Protein AF-A0A9P6VTG7-F1 (afdb_monomer_lite)

Secondary structure (DSSP, 8-state):
-----THHHHHTT-SSHHHHHHHHHHHHHHHHTSPTTTTHHHHHHHHHHHHHHHT--STTHHHHHHHHHHHHHHHHHHHHTSS-GGGS-TT-SSHHHHHHHHHHHT--SPPSS-PPPPHHHHHHHHHHHHHHHHHTTSTTHHHHHHB-TTSSSB-THHHHHHHHHHHHHTS-HHHHHHHHHHHHHHHHHHGGG--HHHHHHHHHHHHHTT-TTSHHHHHHHHHHHSSTT----TTPPPSS---GGG-TTBGGGHHHHHHHHTT--S---TTS--------SSPPTHHHHHHHHHHSS---------S-S-----BPPHHHHHIIIIIIIIT-TT--

Foldseek 3Di:
DQAQDPVLLVQQLDPDPVSLVVSLVSNLVSLVPDFPPVCLVRLVVLLLSLLLQQLDPRPNSLVSSLVSNLSSLQVQLVQLPDPPPRSHRPCPNDVVSLLVSNCVSLPPDDDPDPDDDDVSSVVSSLSSSLSSLLSCLDPPNVVSRQADPVNQAGDPVLLVSLVSLLVSLPPDVVVNQSSLVSNLSSLLVRLVRYDQVVVLSVVQVCLVSVNQLALSVLLNLLSNCPDPVRHQPQPRDHPDDHDVSSHCFQPVNLVSNLCRQLVPPSDPDPPDPDPPPPDDPDRRCSCVSPVVVQVPPDDDPDDDDDPDDDDDRRGDHPVNNCCVNPCCECVNPPHD

Organism: Maudiozyma exigua (NCBI:txid34358)

Sequence (336 aa):
MSKVNRDFFYKLASELSEERVQAAVSIIKELSSLPLPEGNEEWKYVLNRLIKGLSSDRNGARLGFSLCLTEVVNLAIELSSDKDSTKIPDCLPNIEEFLSLLSSTLSLEPEKSNKKRKGKEERGLLFGKLFGLQCLLNEPLFNNIFFQKEGKNVSNFSITFMKELLELSQYKNWIREPCLYTLFQTISKLIPLANDKFIASIIDLLDEYKLTLTNEGLAIYLTILHNDKKFDLSNITLQNNGWKNNDPLSRGNLPLLTDVLRQSTVSKNENSTVSQANWTPRLHFVWKVLLPIICHTPSDNTEHVNKKRKKEKEIIKFGEFWQMAVDESFFNEKSS

Structure (mmCIF, N/CA/C/O backbone):
data_AF-A0A9P6VTG7-F1
#
_entry.id   AF-A0A9P6VTG7-F1
#
loop_
_atom_site.group_PDB
_atom_site.id
_atom_site.type_symbol
_atom_site.label_atom_id
_atom_site.label_alt_id
_atom_site.label_comp_id
_atom_site.label_asym_id
_atom_site.label_entity_id
_atom_site.label_seq_id
_atom_site.pdbx_PDB_ins_code
_atom_site.Cartn_x
_atom_site.Cartn_y
_atom_site.Cartn_z
_atom_site.occupancy
_atom_site.B_iso_or_equiv
_atom_site.auth_seq_id
_atom_site.auth_comp_id
_atom_site.auth_asym_id
_atom_site.auth_atom_id
_atom_site.pdbx_PDB_model_num
ATOM 1 N N . MET A 1 1 ? -24.167 6.482 27.984 1.00 59.28 1 MET A N 1
ATOM 2 C CA . MET A 1 1 ? -23.665 6.295 26.607 1.00 59.28 1 MET A CA 1
ATOM 3 C C . MET A 1 1 ? -23.352 4.830 26.402 1.00 59.28 1 MET A C 1
ATOM 5 O O . MET A 1 1 ? -22.643 4.265 27.230 1.00 59.28 1 MET A O 1
ATOM 9 N N . SER A 1 2 ? -23.912 4.231 25.352 1.00 82.00 2 SER A N 1
ATOM 10 C CA . SER A 1 2 ? -23.493 2.904 24.894 1.00 82.00 2 SER A CA 1
ATOM 11 C C . SER A 1 2 ? -22.025 2.971 24.456 1.00 82.00 2 SER A C 1
ATOM 13 O O . SER A 1 2 ? -21.594 3.998 23.933 1.00 82.00 2 SER A O 1
ATOM 15 N N . LYS A 1 3 ? -21.247 1.927 24.737 1.00 91.88 3 LYS A N 1
ATOM 16 C CA . LYS A 1 3 ? -19.828 1.816 24.367 1.00 91.88 3 LYS A CA 1
ATOM 17 C C . LYS A 1 3 ? -19.618 0.482 23.678 1.00 91.88 3 LYS A C 1
ATOM 19 O O . LYS A 1 3 ? -20.273 -0.489 24.051 1.00 91.88 3 LYS A O 1
ATOM 24 N N . VAL A 1 4 ? -18.663 0.428 22.755 1.00 95.38 4 VAL A N 1
ATOM 25 C CA . VAL A 1 4 ? -18.289 -0.825 22.104 1.00 95.38 4 VAL A CA 1
ATOM 26 C C . VAL A 1 4 ? -17.698 -1.777 23.141 1.00 95.38 4 VAL A C 1
ATOM 28 O O . VAL A 1 4 ? -16.801 -1.390 23.906 1.00 95.38 4 VAL A O 1
ATOM 31 N N . ASN A 1 5 ? -18.162 -3.025 23.160 1.00 96.19 5 ASN A N 1
ATOM 32 C CA . ASN A 1 5 ? -17.661 -4.041 24.072 1.00 96.19 5 ASN A CA 1
ATOM 33 C C . ASN A 1 5 ? -16.150 -4.243 23.869 1.00 96.19 5 ASN A C 1
ATOM 35 O O . ASN A 1 5 ? -15.660 -4.574 22.786 1.00 96.19 5 ASN A O 1
ATOM 39 N N . ARG A 1 6 ? -15.391 -4.043 24.951 1.00 96.56 6 ARG A N 1
ATOM 40 C CA . ARG A 1 6 ? -13.927 -4.081 24.926 1.00 96.56 6 ARG A CA 1
ATOM 41 C C . ARG A 1 6 ? -13.371 -5.482 24.661 1.00 96.56 6 ARG A C 1
ATOM 43 O O . ARG A 1 6 ? -12.251 -5.587 24.159 1.00 96.56 6 ARG A O 1
ATOM 50 N N . ASP A 1 7 ? -14.153 -6.530 24.918 1.00 96.12 7 ASP A N 1
ATOM 51 C CA . ASP A 1 7 ? -13.754 -7.921 24.694 1.00 96.12 7 ASP A CA 1
ATOM 52 C C . ASP A 1 7 ? -13.507 -8.232 23.216 1.00 96.12 7 ASP A C 1
ATOM 54 O O . ASP A 1 7 ? -12.627 -9.031 22.879 1.00 96.12 7 ASP A O 1
ATOM 58 N N . PHE A 1 8 ? -14.211 -7.547 22.310 1.00 97.62 8 PHE A N 1
ATOM 59 C CA . PHE A 1 8 ? -14.025 -7.747 20.876 1.00 97.62 8 PHE A CA 1
ATOM 60 C C . PHE A 1 8 ? -12.613 -7.384 20.412 1.00 97.62 8 PHE A C 1
ATOM 62 O O . PHE A 1 8 ? -12.059 -8.082 19.568 1.00 97.62 8 PHE A O 1
ATOM 69 N N . PHE A 1 9 ? -11.956 -6.391 21.021 1.00 97.06 9 PHE A N 1
ATOM 70 C CA . PHE A 1 9 ? -10.573 -6.049 20.666 1.00 97.06 9 PHE A CA 1
ATOM 71 C C . PHE A 1 9 ? -9.571 -7.155 21.009 1.00 97.06 9 PHE A C 1
ATOM 73 O O . PHE A 1 9 ? -8.537 -7.259 20.352 1.00 97.06 9 PHE A O 1
ATOM 80 N N . TYR A 1 10 ? -9.846 -7.985 22.020 1.00 95.38 10 TYR A N 1
ATOM 81 C CA . TYR A 1 10 ? -9.014 -9.159 22.293 1.00 95.38 10 TYR A CA 1
ATOM 82 C C . TYR A 1 10 ? -9.241 -10.247 21.243 1.00 95.38 10 TYR A C 1
ATOM 84 O O . TYR A 1 10 ? -8.274 -10.850 20.781 1.00 95.38 10 TYR A O 1
ATOM 92 N N . LYS A 1 11 ? -10.493 -10.438 20.809 1.00 96.88 11 LYS A N 1
ATOM 93 C CA . LYS A 1 11 ? -10.860 -11.406 19.763 1.00 96.88 11 LYS A CA 1
ATOM 94 C C . LYS A 1 11 ? -10.337 -11.028 18.372 1.00 96.88 11 LYS A C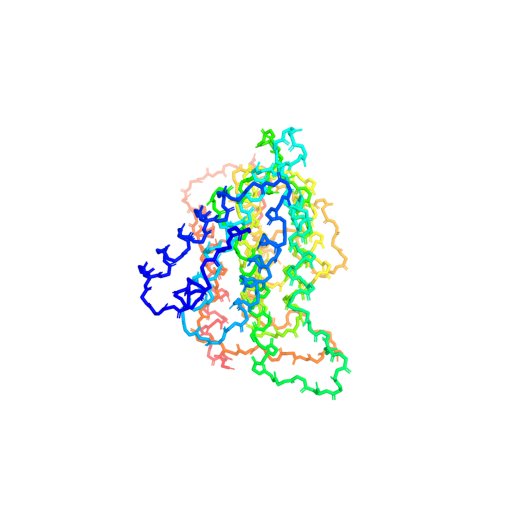 1
ATOM 96 O O . LYS A 1 11 ? -10.033 -11.920 17.588 1.00 96.88 11 LYS A O 1
ATOM 101 N N . LEU A 1 12 ? -10.113 -9.740 18.084 1.00 96.88 12 LEU A N 1
ATOM 102 C CA . LEU A 1 12 ? -9.396 -9.308 16.870 1.00 96.88 12 LEU A CA 1
ATOM 103 C C . LEU A 1 12 ? -7.964 -9.869 16.786 1.00 96.88 12 LEU A C 1
ATOM 105 O O . LEU A 1 12 ? -7.418 -9.993 15.693 1.00 96.88 12 LEU A O 1
ATOM 109 N N . ALA A 1 13 ? -7.359 -10.228 17.920 1.00 95.56 13 ALA A N 1
ATOM 110 C CA . ALA A 1 13 ? -6.050 -10.873 17.987 1.00 95.56 13 ALA A CA 1
ATOM 111 C C . ALA A 1 13 ? -6.124 -12.401 18.135 1.00 95.56 13 ALA A C 1
ATOM 113 O O . ALA A 1 13 ? -5.124 -13.013 18.497 1.00 95.56 13 ALA A O 1
ATOM 114 N N . SER A 1 14 ? -7.285 -13.015 17.891 1.00 95.06 14 SER A N 1
ATOM 115 C CA . SER A 1 14 ? -7.414 -14.472 17.885 1.00 95.06 14 SER A CA 1
ATOM 116 C C . SER A 1 14 ? -6.647 -15.093 16.717 1.00 95.06 14 SER A C 1
ATOM 118 O O . SER A 1 14 ? -6.575 -14.519 15.628 1.00 95.06 14 SER A O 1
ATOM 120 N N . GLU A 1 15 ? -6.127 -16.303 16.914 1.00 92.94 15 GLU A N 1
ATOM 121 C CA . GLU A 1 15 ? -5.564 -17.128 15.840 1.00 92.94 15 GLU A CA 1
ATOM 122 C C . GLU A 1 15 ? -6.653 -17.624 14.877 1.00 92.94 15 GLU A C 1
ATOM 124 O O . GLU A 1 15 ? -6.407 -17.793 13.679 1.00 92.94 15 GLU A O 1
ATOM 129 N N . LEU A 1 16 ? -7.885 -17.782 15.370 1.00 94.88 16 LEU A N 1
ATOM 130 C CA . LEU A 1 16 ? -9.019 -18.253 14.584 1.00 94.88 16 LEU A CA 1
ATOM 131 C C . LEU A 1 16 ? -9.578 -17.119 13.723 1.00 94.88 16 LEU A C 1
ATOM 133 O O . LEU A 1 16 ? -10.014 -16.083 14.224 1.00 94.88 16 LEU A O 1
ATOM 137 N N . SER A 1 17 ? -9.589 -17.322 12.403 1.00 94.94 17 SER A N 1
ATOM 138 C CA . SER A 1 17 ? -10.065 -16.300 11.462 1.00 94.94 17 SER A CA 1
ATOM 139 C C . SER A 1 17 ? -11.525 -15.924 11.683 1.00 94.94 17 SER A C 1
ATOM 141 O O . SER A 1 17 ? -11.876 -14.754 11.568 1.00 94.94 17 SER A O 1
ATOM 143 N N . GLU A 1 18 ? -12.359 -16.898 12.033 1.00 96.44 18 GLU A N 1
ATOM 144 C CA . GLU A 1 18 ? -13.783 -16.681 12.263 1.00 96.44 18 GLU A CA 1
ATOM 145 C C . GLU A 1 18 ? -14.041 -15.778 13.478 1.00 96.44 18 GLU A C 1
ATOM 147 O O . GLU A 1 18 ? -14.834 -14.843 13.386 1.00 96.44 18 GLU A O 1
ATOM 152 N N . GLU A 1 19 ? -13.296 -15.959 14.574 1.00 96.62 19 GLU A N 1
ATOM 153 C CA . GLU A 1 19 ? -13.407 -15.091 15.752 1.00 96.62 19 GLU A CA 1
ATOM 154 C C . GLU A 1 19 ? -13.006 -13.646 15.442 1.00 96.62 19 GLU A C 1
ATOM 156 O O . GLU A 1 19 ? -13.661 -12.710 15.908 1.00 96.62 19 GLU A O 1
ATOM 161 N N . ARG A 1 20 ? -11.964 -13.452 14.619 1.00 96.31 20 ARG A N 1
ATOM 162 C CA . ARG A 1 20 ? -11.544 -12.112 14.182 1.00 96.31 20 ARG A CA 1
ATOM 163 C C . ARG A 1 20 ? -12.640 -11.425 13.371 1.00 96.31 20 ARG A C 1
ATOM 165 O O . ARG A 1 20 ? -12.937 -10.260 13.622 1.00 96.31 20 ARG A O 1
ATOM 172 N N . VAL A 1 21 ? -13.252 -12.144 12.429 1.00 96.94 21 VAL A N 1
ATOM 173 C CA . VAL A 1 21 ? -14.333 -11.615 11.582 1.00 96.94 21 VAL A CA 1
ATOM 174 C C . VAL A 1 21 ? -15.563 -11.277 12.425 1.00 96.94 21 VAL A C 1
ATOM 176 O O . VAL A 1 21 ? -16.078 -10.165 12.332 1.00 96.94 21 VAL A O 1
ATOM 179 N N . GLN A 1 22 ? -16.002 -12.181 13.304 1.00 97.88 22 GLN A N 1
ATOM 180 C CA . GLN A 1 22 ? -17.157 -11.945 14.180 1.00 97.88 22 GLN A CA 1
ATOM 181 C C . GLN A 1 22 ? -16.940 -10.748 15.119 1.00 97.88 22 GLN A C 1
ATOM 183 O O . GLN A 1 22 ? -17.856 -9.951 15.339 1.00 97.88 22 GLN A O 1
ATOM 188 N N . ALA A 1 23 ? -15.726 -10.590 15.654 1.00 97.81 23 ALA A N 1
ATOM 189 C CA . ALA A 1 23 ? -15.368 -9.446 16.484 1.00 97.81 23 ALA A CA 1
ATOM 190 C C . ALA A 1 23 ? -15.386 -8.129 15.695 1.00 97.81 23 ALA A C 1
ATOM 192 O O . ALA A 1 23 ? -15.936 -7.147 16.189 1.00 97.81 23 ALA A O 1
ATOM 193 N N . ALA A 1 24 ? -14.852 -8.116 14.469 1.00 97.94 24 ALA A N 1
ATOM 194 C CA . ALA A 1 24 ? -14.899 -6.944 13.597 1.00 97.94 24 ALA A CA 1
ATOM 195 C C . ALA A 1 24 ? -16.348 -6.533 13.297 1.00 97.94 24 ALA A C 1
ATOM 197 O O . ALA A 1 24 ? -16.720 -5.388 13.543 1.00 97.94 24 ALA A O 1
ATOM 198 N N . VAL A 1 25 ? -17.195 -7.482 12.880 1.00 97.94 25 VAL A N 1
ATOM 199 C CA . VAL A 1 25 ? -18.628 -7.243 12.621 1.00 97.94 25 VAL A CA 1
ATOM 200 C C . VAL A 1 25 ? -19.330 -6.670 13.852 1.00 97.94 25 VAL A C 1
ATOM 202 O O . VAL A 1 25 ? -20.110 -5.726 13.737 1.00 97.94 25 VAL A O 1
ATOM 205 N N . SER A 1 26 ? -19.040 -7.209 15.039 1.00 98.25 26 SER A N 1
ATOM 206 C CA . SER A 1 26 ? -19.660 -6.745 16.285 1.00 98.25 26 SER A CA 1
ATOM 207 C C . SER A 1 26 ? -19.234 -5.318 16.642 1.00 98.25 26 SER A C 1
ATOM 209 O O . SER A 1 26 ? -20.088 -4.502 16.979 1.00 98.25 26 SER A O 1
ATOM 211 N N . ILE A 1 27 ? -17.943 -4.988 16.494 1.00 98.25 27 ILE A N 1
ATOM 212 C CA . ILE A 1 27 ? -17.425 -3.624 16.697 1.00 98.25 27 ILE A CA 1
ATOM 213 C C . ILE A 1 27 ? -18.096 -2.645 15.733 1.00 98.25 27 ILE A C 1
ATOM 215 O O . ILE A 1 27 ? -18.580 -1.607 16.173 1.00 98.25 27 ILE A O 1
ATOM 219 N N . ILE A 1 28 ? -18.161 -2.975 14.440 1.00 97.00 28 ILE A N 1
ATOM 220 C CA . ILE A 1 28 ? -18.761 -2.111 13.411 1.00 97.00 28 ILE A CA 1
ATOM 221 C C . ILE A 1 28 ? -20.250 -1.889 13.697 1.00 97.00 28 ILE A C 1
ATOM 223 O O . ILE A 1 28 ? -20.735 -0.760 13.632 1.00 97.00 28 ILE A O 1
ATOM 227 N N . LYS A 1 29 ? -20.983 -2.949 14.062 1.00 97.12 29 LYS A N 1
ATOM 228 C CA . LYS A 1 29 ? -22.412 -2.871 14.390 1.00 97.12 29 LYS A CA 1
ATOM 229 C C . LYS A 1 29 ? -22.674 -1.996 15.614 1.00 97.12 29 LYS A C 1
ATOM 231 O O . LYS A 1 29 ? -23.577 -1.167 15.590 1.00 97.12 29 LYS A O 1
ATOM 236 N N . GLU A 1 30 ? -21.903 -2.173 16.684 1.00 96.94 30 GLU A N 1
ATOM 237 C CA . GLU A 1 30 ? -22.058 -1.353 17.886 1.00 96.94 30 GLU A CA 1
ATOM 238 C C . GLU A 1 30 ? -21.671 0.100 17.613 1.00 96.94 30 GLU A C 1
ATOM 240 O O . GLU A 1 30 ? -22.418 0.999 17.988 1.00 96.94 30 GLU A O 1
ATOM 245 N N . LEU A 1 31 ? -20.567 0.333 16.899 1.00 95.81 31 LEU A N 1
ATOM 246 C CA . LEU A 1 31 ? -20.077 1.671 16.582 1.00 95.81 31 LEU A CA 1
ATOM 247 C C . LEU A 1 31 ? -21.038 2.454 15.675 1.00 95.81 31 LEU A C 1
ATOM 249 O O . LEU A 1 31 ? -21.358 3.600 15.976 1.00 95.81 31 LEU A O 1
ATOM 253 N N . SER A 1 32 ? -21.543 1.826 14.608 1.00 93.88 32 SER A N 1
ATOM 254 C CA . SER A 1 32 ? -22.512 2.435 13.677 1.00 93.88 32 SER A CA 1
ATOM 255 C C . SER A 1 32 ? -23.869 2.742 14.316 1.00 93.88 32 SER A C 1
ATOM 257 O O . SER A 1 32 ? -24.603 3.588 13.815 1.00 93.88 32 SER A O 1
ATOM 259 N N . SER A 1 33 ? -24.209 2.082 15.428 1.00 93.88 33 SER A N 1
ATOM 260 C CA . SER A 1 33 ? -25.453 2.340 16.165 1.00 93.88 33 SER A CA 1
ATOM 261 C C . SER A 1 33 ? -25.392 3.567 17.082 1.00 93.88 33 SER A C 1
ATOM 263 O O . SER A 1 33 ? -26.418 3.971 17.634 1.00 93.88 33 SER A O 1
ATOM 265 N N . LEU A 1 34 ? -24.205 4.148 17.283 1.00 92.56 34 LEU A N 1
ATOM 266 C CA . LEU A 1 34 ? -24.035 5.308 18.150 1.00 92.56 34 LEU A CA 1
ATOM 267 C C . LEU A 1 34 ? -24.446 6.585 17.408 1.00 92.56 34 LEU A C 1
ATOM 269 O O . LEU A 1 34 ? -23.888 6.865 16.346 1.00 92.56 34 LEU A O 1
ATOM 273 N N . PRO A 1 35 ? -25.373 7.386 17.962 1.00 90.31 35 PRO A N 1
ATOM 274 C CA . PRO A 1 35 ? -25.705 8.674 17.377 1.00 90.31 35 PRO A CA 1
ATOM 275 C C . PRO A 1 35 ? -24.499 9.612 17.463 1.00 90.31 35 PRO A C 1
ATOM 277 O O . PRO A 1 35 ? -23.755 9.605 18.448 1.00 90.31 35 PRO A O 1
ATOM 280 N N . LEU A 1 36 ? -24.307 10.406 16.416 1.00 90.25 36 LEU A N 1
ATOM 281 C CA . LEU A 1 36 ? -23.343 11.497 16.382 1.00 90.25 36 LEU A CA 1
ATOM 282 C C . LEU A 1 36 ? -24.097 12.819 16.584 1.00 90.25 36 LEU A C 1
ATOM 284 O O . LEU A 1 36 ? -25.211 12.949 16.065 1.00 90.25 36 LEU A O 1
ATOM 288 N N . PRO A 1 37 ? -23.523 13.771 17.347 1.00 91.00 37 PRO A N 1
ATOM 289 C CA . PRO A 1 37 ? -22.130 13.824 17.820 1.00 91.00 37 PRO A CA 1
ATOM 290 C C . PRO A 1 37 ? -21.849 13.109 19.160 1.00 91.00 37 PRO A C 1
ATOM 292 O O . PRO A 1 37 ? -20.693 13.024 19.577 1.00 91.00 37 PRO A O 1
ATOM 295 N N . GLU A 1 38 ? -22.854 12.569 19.859 1.00 91.38 38 GLU A N 1
ATOM 296 C CA . GLU A 1 38 ? -22.687 11.974 21.198 1.00 91.38 38 GLU A CA 1
ATOM 297 C C . GLU A 1 38 ? -21.675 10.812 21.230 1.00 91.38 38 GLU A C 1
ATOM 299 O O . GLU A 1 38 ? -20.993 10.591 22.232 1.00 91.38 38 GLU A O 1
ATOM 304 N N . GLY A 1 39 ? -21.560 10.069 20.129 1.00 93.38 39 GLY A N 1
ATOM 305 C CA . GLY A 1 39 ? -20.635 8.953 19.954 1.00 93.38 39 GLY A CA 1
ATOM 306 C C . GLY A 1 39 ? -19.185 9.336 19.633 1.00 93.38 39 GLY A C 1
ATOM 307 O O . GLY A 1 39 ? -18.357 8.431 19.536 1.00 93.38 39 GLY A O 1
ATOM 308 N N . ASN A 1 40 ? -18.840 10.621 19.473 1.00 94.19 40 ASN A N 1
ATOM 309 C CA . ASN A 1 40 ? -17.518 11.046 18.978 1.00 94.19 40 ASN A CA 1
ATOM 310 C C . ASN A 1 40 ? -16.339 10.528 19.819 1.00 94.19 40 ASN A C 1
ATOM 312 O O . ASN A 1 40 ? -15.341 10.047 19.277 1.00 94.19 40 ASN A O 1
ATOM 316 N N . GLU A 1 41 ? -16.458 10.548 21.148 1.00 95.56 41 GLU A N 1
ATOM 317 C CA . GLU A 1 41 ? -15.412 10.020 22.037 1.00 95.56 41 GLU A CA 1
ATOM 318 C C . GLU A 1 41 ? -15.212 8.507 21.873 1.00 95.56 41 GLU A C 1
ATOM 320 O O . GLU A 1 41 ? -14.095 7.994 21.979 1.00 95.56 41 GLU A O 1
ATOM 325 N N . GLU A 1 42 ? -16.287 7.780 21.569 1.00 96.56 42 GLU A N 1
ATOM 326 C CA . GLU A 1 42 ? -16.232 6.342 21.343 1.00 96.56 42 GLU A CA 1
ATOM 327 C C . GLU A 1 42 ? -15.613 6.020 19.975 1.00 96.56 42 GLU A C 1
ATOM 329 O O . GLU A 1 42 ? -14.731 5.165 19.902 1.00 96.56 42 GLU A O 1
ATOM 334 N N . TRP A 1 43 ? -15.959 6.767 18.922 1.00 96.81 43 TRP A N 1
ATOM 335 C CA . TRP A 1 43 ? -15.291 6.706 17.614 1.00 96.81 43 TRP A CA 1
ATOM 336 C C . TRP A 1 43 ? -13.787 6.942 17.718 1.00 96.81 43 TRP A C 1
ATOM 338 O O . TRP A 1 43 ? -12.983 6.130 17.247 1.00 96.81 43 TRP A O 1
ATOM 348 N N . LYS A 1 44 ? -13.397 8.008 18.422 1.00 96.44 44 LYS A N 1
ATOM 349 C CA . LYS A 1 44 ? -11.996 8.334 18.680 1.00 96.44 44 LYS A CA 1
ATOM 350 C C . LYS A 1 44 ? -11.291 7.208 19.427 1.00 96.44 44 LYS A C 1
ATOM 352 O O . LYS A 1 44 ? -10.172 6.843 19.056 1.00 96.44 44 LYS A O 1
ATOM 357 N N . TYR A 1 45 ? -11.924 6.636 20.455 1.00 97.25 45 TYR A N 1
ATOM 358 C CA . TYR A 1 45 ? -11.376 5.489 21.177 1.00 97.25 45 TYR A CA 1
ATOM 359 C C . TYR A 1 45 ? -11.170 4.284 20.254 1.00 97.25 45 TYR A C 1
ATOM 361 O O . TYR A 1 45 ? -10.079 3.711 20.252 1.00 97.25 45 TYR A O 1
ATOM 369 N N . VAL A 1 46 ? -12.189 3.903 19.475 1.00 98.19 46 VAL A N 1
ATOM 370 C CA . VAL A 1 46 ? -12.147 2.718 18.610 1.00 98.19 46 VAL A CA 1
ATOM 371 C C . VAL A 1 46 ? -11.049 2.862 17.560 1.00 98.19 46 VAL A C 1
ATOM 373 O O . VAL A 1 46 ? -10.188 1.987 17.482 1.00 98.19 46 VAL A O 1
ATOM 376 N N . LEU A 1 47 ? -10.996 3.978 16.825 1.00 97.75 47 LEU A N 1
ATOM 377 C CA . LEU A 1 47 ? -9.958 4.221 15.817 1.00 97.75 47 LEU A CA 1
ATOM 378 C C . LEU A 1 47 ? -8.548 4.182 16.423 1.00 97.75 47 LEU A C 1
ATOM 380 O O . LEU A 1 47 ? -7.684 3.454 15.935 1.00 97.75 47 LEU A O 1
ATOM 384 N N . ASN A 1 48 ? -8.325 4.873 17.547 1.00 97.44 48 ASN A N 1
ATOM 385 C CA . ASN A 1 48 ? -7.037 4.832 18.247 1.00 97.44 48 ASN A CA 1
ATOM 386 C C . ASN A 1 48 ? -6.675 3.414 18.700 1.00 97.44 48 ASN A C 1
ATOM 388 O O . ASN A 1 48 ? -5.519 2.995 18.605 1.00 97.44 48 ASN A O 1
ATOM 392 N N . ARG A 1 49 ? -7.646 2.658 19.223 1.00 97.50 49 ARG A N 1
ATOM 393 C CA . ARG A 1 49 ? -7.424 1.291 19.694 1.00 97.50 49 ARG A CA 1
ATOM 394 C C . ARG A 1 49 ? -7.079 0.359 18.538 1.00 97.50 49 ARG A C 1
ATOM 396 O O . ARG A 1 49 ? -6.174 -0.462 18.699 1.00 97.50 49 ARG A O 1
ATOM 403 N N . LEU A 1 50 ? -7.758 0.508 17.402 1.00 98.44 50 LEU A N 1
ATOM 404 C CA . LEU A 1 50 ? -7.508 -0.275 16.199 1.00 98.44 50 LEU A CA 1
ATOM 405 C C . LEU A 1 50 ? -6.114 0.004 15.631 1.00 98.44 50 LEU A C 1
ATOM 407 O O . LEU A 1 50 ? -5.346 -0.935 15.428 1.00 98.44 50 LEU A O 1
ATOM 411 N N . ILE A 1 51 ? -5.747 1.281 15.488 1.00 98.19 51 ILE A N 1
ATOM 412 C CA . ILE A 1 51 ? -4.429 1.696 14.992 1.00 98.19 51 ILE A CA 1
ATOM 413 C C . ILE A 1 51 ? -3.310 1.202 15.919 1.00 98.19 51 ILE A C 1
ATOM 415 O O . ILE A 1 51 ? -2.349 0.588 15.454 1.00 98.19 51 ILE A O 1
ATOM 419 N N . LYS A 1 52 ? -3.441 1.376 17.244 1.00 96.69 52 LYS A N 1
ATOM 420 C CA . LYS A 1 52 ? -2.467 0.834 18.213 1.00 96.69 52 LYS A CA 1
ATOM 421 C C . LYS A 1 52 ? -2.340 -0.685 18.096 1.00 96.69 52 LYS A C 1
ATOM 423 O O . LYS A 1 52 ? -1.229 -1.208 18.191 1.00 96.69 52 LYS A O 1
ATOM 428 N N . GLY A 1 53 ? -3.448 -1.389 17.859 1.00 96.81 53 GLY A N 1
ATOM 429 C CA . GLY A 1 53 ? -3.469 -2.838 17.659 1.00 96.81 53 GLY A CA 1
ATOM 430 C C . GLY A 1 53 ? -2.592 -3.328 16.500 1.00 96.81 53 GLY A C 1
ATOM 431 O O . GLY A 1 53 ? -2.023 -4.414 16.601 1.00 96.81 53 GLY A O 1
ATOM 432 N N . LEU A 1 54 ? -2.375 -2.515 15.458 1.00 97.12 54 LEU A N 1
ATOM 433 C CA . LEU A 1 54 ? -1.512 -2.860 14.315 1.00 97.12 54 LEU A CA 1
ATOM 434 C C . LEU A 1 54 ? -0.033 -3.031 14.696 1.00 97.12 54 LEU A C 1
ATOM 436 O O . LEU A 1 54 ? 0.712 -3.759 14.037 1.00 97.12 54 LEU A O 1
ATOM 440 N N . SER A 1 55 ? 0.397 -2.388 15.784 1.00 95.38 55 SER A N 1
ATOM 441 C CA . SER A 1 55 ? 1.756 -2.542 16.314 1.00 95.38 55 SER A CA 1
ATOM 442 C C . SER A 1 55 ? 1.963 -3.810 17.146 1.00 95.38 55 SER A C 1
ATOM 444 O O . SER A 1 55 ? 3.100 -4.133 17.499 1.00 95.38 55 SER A O 1
ATOM 446 N N . SER A 1 56 ? 0.887 -4.553 17.436 1.00 93.06 56 SER A N 1
ATOM 447 C CA . SER A 1 56 ? 0.952 -5.773 18.235 1.00 93.06 56 SER A CA 1
ATOM 448 C C . SER A 1 56 ? 1.851 -6.822 17.583 1.00 93.06 56 SER A C 1
ATOM 450 O O . SER A 1 56 ? 1.905 -6.978 16.362 1.00 93.06 56 SER A O 1
ATOM 452 N N . ASP A 1 57 ? 2.571 -7.553 18.426 1.00 88.12 57 ASP A N 1
ATOM 453 C CA . ASP A 1 57 ? 3.404 -8.693 18.066 1.00 88.12 57 ASP A CA 1
ATOM 454 C C . ASP A 1 57 ? 2.669 -10.035 18.183 1.00 88.12 57 ASP A C 1
ATOM 456 O O . ASP A 1 57 ? 3.243 -11.061 17.826 1.00 88.12 57 ASP A O 1
ATOM 460 N N . ARG A 1 58 ? 1.419 -10.036 18.664 1.00 89.69 58 ARG A N 1
ATOM 461 C CA . ARG A 1 58 ? 0.585 -11.237 18.715 1.00 89.69 58 ARG A CA 1
ATOM 462 C C . ARG A 1 58 ? 0.285 -11.714 17.298 1.00 89.69 58 ARG A C 1
ATOM 464 O O . ARG A 1 58 ? -0.027 -10.912 16.411 1.00 89.69 58 ARG A O 1
ATOM 471 N N . ASN A 1 59 ? 0.361 -13.025 17.105 1.00 82.94 59 ASN A N 1
ATOM 472 C CA . ASN A 1 59 ? -0.066 -13.656 15.867 1.00 82.94 59 ASN A CA 1
ATOM 473 C C . ASN A 1 59 ? -1.560 -13.352 15.625 1.00 82.94 59 ASN A C 1
ATOM 475 O O . ASN A 1 59 ? -2.312 -13.039 16.546 1.00 82.94 59 ASN A O 1
ATOM 479 N N . GLY A 1 60 ? -1.959 -13.246 14.356 1.00 85.50 60 GLY A N 1
ATOM 480 C CA . GLY A 1 60 ? -3.324 -12.867 13.964 1.00 85.50 60 GLY A CA 1
ATOM 481 C C . GLY A 1 60 ? -3.733 -11.405 14.219 1.00 85.50 60 GLY A C 1
ATOM 482 O O . GLY A 1 60 ? -4.573 -10.892 13.481 1.00 85.50 60 GLY A O 1
ATOM 483 N N . ALA A 1 61 ? -3.116 -10.692 15.172 1.00 93.50 61 ALA A N 1
ATOM 484 C CA . ALA A 1 61 ? -3.527 -9.343 15.568 1.00 93.50 61 ALA A CA 1
ATOM 485 C C . ALA A 1 61 ? -3.520 -8.354 14.403 1.00 93.50 61 ALA A C 1
ATOM 487 O O . ALA A 1 61 ? -4.546 -7.740 14.125 1.00 93.50 61 ALA A O 1
ATOM 488 N N . ARG A 1 62 ? -2.411 -8.234 13.663 1.00 94.69 62 ARG A N 1
ATOM 489 C CA . ARG A 1 62 ? -2.353 -7.292 12.530 1.00 94.69 62 ARG A CA 1
ATOM 490 C C . ARG A 1 62 ? -3.430 -7.571 11.486 1.00 94.69 62 ARG A C 1
ATOM 492 O O . ARG A 1 62 ? -3.964 -6.623 10.926 1.00 94.69 62 ARG A O 1
ATOM 499 N N . LEU A 1 63 ? -3.791 -8.837 11.266 1.00 94.25 63 LEU A N 1
ATOM 500 C CA . LEU A 1 63 ? -4.843 -9.219 10.321 1.00 94.25 63 LEU A CA 1
ATOM 501 C C . LEU A 1 63 ? -6.231 -8.802 10.821 1.00 94.25 63 LEU A C 1
ATOM 503 O O . LEU A 1 63 ? -6.964 -8.149 10.090 1.00 94.25 63 LEU A O 1
ATOM 507 N N . GLY A 1 64 ? -6.594 -9.126 12.066 1.00 96.75 64 GLY A N 1
ATOM 508 C CA . GLY A 1 64 ? -7.915 -8.761 12.593 1.00 96.75 64 GLY A CA 1
ATOM 509 C C . GLY A 1 64 ? -8.077 -7.259 12.812 1.00 96.75 64 GLY A C 1
ATOM 510 O O . GLY A 1 64 ? -9.106 -6.690 12.454 1.00 96.75 64 GLY A O 1
ATOM 511 N N . PHE A 1 65 ? -7.046 -6.597 13.341 1.00 98.19 65 PHE A N 1
ATOM 512 C CA . PHE A 1 65 ? -7.053 -5.149 13.526 1.00 98.19 65 PHE A CA 1
ATOM 513 C C . PHE A 1 65 ? -7.092 -4.392 12.193 1.00 98.19 65 PHE A C 1
ATOM 515 O O . PHE A 1 65 ? -7.856 -3.439 12.093 1.00 98.19 65 PHE A O 1
ATOM 522 N N . SER A 1 66 ? -6.337 -4.810 11.167 1.00 96.75 66 SER A N 1
ATOM 523 C CA . SER A 1 66 ? -6.394 -4.161 9.842 1.00 96.75 66 SER A CA 1
ATOM 524 C C . SER A 1 66 ? -7.729 -4.386 9.135 1.00 96.75 66 SER A C 1
ATOM 526 O O . SER A 1 66 ? -8.253 -3.442 8.546 1.00 96.75 66 SER A O 1
ATOM 528 N N . LEU A 1 67 ? -8.320 -5.582 9.250 1.00 96.56 67 LEU A N 1
ATOM 529 C CA . LEU A 1 67 ? -9.659 -5.868 8.731 1.00 96.56 67 LEU A CA 1
ATOM 530 C C . LEU A 1 67 ? -10.698 -4.934 9.362 1.00 96.56 67 LEU A C 1
ATOM 532 O O . LEU A 1 67 ? -11.379 -4.199 8.659 1.00 96.56 67 LEU A O 1
ATOM 536 N N . CYS A 1 68 ? -10.775 -4.909 10.695 1.00 98.38 68 CYS A N 1
ATOM 537 C CA . CYS A 1 68 ? -11.732 -4.054 11.391 1.00 98.38 68 CYS A CA 1
ATOM 538 C C . CYS A 1 68 ? -11.469 -2.562 11.128 1.00 98.38 68 CYS A C 1
ATOM 540 O O . CYS A 1 68 ? -12.416 -1.792 11.001 1.00 98.38 68 CYS A O 1
ATOM 542 N N . LEU A 1 69 ? -10.200 -2.144 11.038 1.00 98.44 69 LEU A N 1
ATOM 543 C CA . LEU A 1 69 ? -9.844 -0.758 10.735 1.00 98.44 69 LEU A CA 1
ATOM 544 C C . LEU A 1 69 ? -10.282 -0.346 9.329 1.00 98.44 69 LEU A C 1
ATOM 546 O O . LEU A 1 69 ? -10.783 0.760 9.181 1.00 98.44 69 LEU A O 1
ATOM 550 N N . THR A 1 70 ? -10.125 -1.222 8.332 1.00 98.00 70 THR A N 1
ATOM 551 C CA . THR A 1 70 ? -10.591 -0.978 6.955 1.00 98.00 70 THR A CA 1
ATOM 552 C C . THR A 1 70 ? -12.071 -0.601 6.957 1.00 98.00 70 THR A C 1
ATOM 554 O O . THR A 1 70 ? -12.440 0.451 6.444 1.00 98.00 70 THR A O 1
ATOM 557 N N . GLU A 1 71 ? -12.904 -1.413 7.608 1.00 97.62 71 GLU A N 1
ATOM 558 C CA . GLU A 1 71 ? -14.353 -1.201 7.647 1.00 97.62 71 GLU A CA 1
ATOM 559 C C . GLU A 1 71 ? -14.750 0.039 8.454 1.00 97.62 71 GLU A C 1
ATOM 561 O O . GLU A 1 71 ? -15.631 0.789 8.047 1.00 97.62 71 GLU A O 1
ATOM 566 N N . VAL A 1 72 ? -14.087 0.293 9.588 1.00 97.62 72 VAL A N 1
ATOM 567 C CA . VAL A 1 72 ? -14.369 1.480 10.414 1.00 97.62 72 VAL A CA 1
ATOM 568 C C . VAL A 1 72 ? -13.972 2.768 9.689 1.00 97.62 72 VAL A C 1
ATOM 570 O O . VAL A 1 72 ? -14.705 3.752 9.763 1.00 97.62 72 VAL A O 1
ATOM 573 N N . VAL A 1 73 ? -12.846 2.772 8.967 1.00 97.62 73 VAL A N 1
ATOM 574 C CA . VAL A 1 73 ? -12.442 3.910 8.127 1.00 97.62 73 VAL A CA 1
ATOM 575 C C . VAL A 1 73 ? -13.420 4.081 6.969 1.00 97.62 73 VAL A C 1
ATOM 577 O O . VAL A 1 73 ? -13.869 5.198 6.740 1.00 97.62 73 VAL A O 1
ATOM 580 N N . ASN A 1 74 ? -13.811 3.001 6.285 1.00 96.06 74 ASN A N 1
ATOM 581 C CA . ASN A 1 74 ? -14.799 3.080 5.208 1.00 96.06 74 ASN A CA 1
ATOM 582 C C . ASN A 1 74 ? -16.126 3.674 5.692 1.00 96.06 74 ASN A C 1
ATOM 584 O O . ASN A 1 74 ? -16.618 4.626 5.095 1.00 96.06 74 ASN A O 1
ATOM 588 N N . LEU A 1 75 ? -16.641 3.189 6.824 1.00 95.19 75 LEU A N 1
ATOM 589 C CA . LEU A 1 75 ? -17.858 3.715 7.436 1.00 95.19 75 LEU A CA 1
ATOM 590 C C . LEU A 1 75 ? -17.733 5.211 7.767 1.00 95.19 75 LEU A C 1
ATOM 592 O O . LEU A 1 75 ? -18.653 5.975 7.493 1.00 95.19 75 LEU A O 1
ATOM 596 N N . ALA A 1 76 ? -16.601 5.648 8.327 1.00 94.50 76 ALA A N 1
ATOM 597 C CA . ALA A 1 76 ? -16.374 7.065 8.612 1.00 94.50 76 ALA A CA 1
ATOM 598 C C . ALA A 1 76 ? -16.369 7.919 7.332 1.00 94.50 76 ALA A C 1
ATOM 600 O O . ALA A 1 76 ? -17.027 8.951 7.294 1.00 94.50 76 ALA A O 1
ATOM 601 N N . ILE A 1 77 ? -15.684 7.478 6.271 1.00 92.50 77 ILE A N 1
ATOM 602 C CA . ILE A 1 77 ? -15.616 8.203 4.990 1.00 92.50 77 ILE A CA 1
ATOM 603 C C . ILE A 1 77 ? -16.983 8.263 4.287 1.00 92.50 77 ILE A C 1
ATOM 605 O O . ILE A 1 77 ? -17.326 9.283 3.679 1.00 92.50 77 ILE A O 1
ATOM 609 N N . GLU A 1 78 ? -17.780 7.197 4.381 1.00 90.44 78 GLU A N 1
ATOM 610 C CA . GLU A 1 78 ? -19.161 7.179 3.887 1.00 90.44 78 GLU A CA 1
ATOM 611 C C . GLU A 1 78 ? -20.029 8.201 4.630 1.00 90.44 78 GLU A C 1
ATOM 613 O O . GLU A 1 78 ? -20.723 8.992 3.989 1.00 90.44 78 GLU A O 1
ATOM 618 N N . LEU A 1 79 ? -19.929 8.255 5.962 1.00 90.44 79 LEU A N 1
ATOM 619 C CA . LEU A 1 79 ? -20.621 9.253 6.782 1.00 90.44 79 LEU A CA 1
ATOM 620 C C . LEU A 1 79 ? -20.166 10.685 6.462 1.00 90.44 79 LEU A C 1
ATOM 622 O O . LEU A 1 79 ? -21.001 11.576 6.340 1.00 90.44 79 LEU A O 1
ATOM 626 N N . SER A 1 80 ? -18.869 10.908 6.230 1.00 84.75 80 SER A N 1
ATOM 627 C CA . SER A 1 80 ? -18.321 12.208 5.807 1.00 84.75 80 SER A CA 1
ATOM 628 C C . SER A 1 80 ? -18.804 12.674 4.433 1.00 84.75 80 SER A C 1
ATOM 630 O O . SER A 1 80 ? -18.668 13.848 4.084 1.00 84.75 80 SER A O 1
ATOM 632 N N . SER A 1 81 ? -19.342 11.763 3.623 1.00 79.69 81 SER A N 1
ATOM 633 C CA . SER A 1 81 ? -19.928 12.092 2.324 1.00 79.69 81 SER A CA 1
ATOM 634 C C . SER A 1 81 ? -21.404 12.494 2.413 1.00 79.69 81 SER A C 1
ATOM 636 O O . SER A 1 81 ? -21.940 12.989 1.414 1.00 79.69 81 SER A O 1
ATOM 638 N N . ASP A 1 82 ? -22.048 12.315 3.572 1.00 76.50 82 ASP A N 1
ATOM 639 C CA . ASP A 1 82 ? -23.401 12.803 3.842 1.00 76.50 82 ASP A CA 1
ATOM 640 C C . ASP A 1 82 ? -23.409 14.346 3.887 1.00 76.50 82 ASP A C 1
ATOM 642 O O . ASP A 1 82 ? -22.444 15.001 4.278 1.00 76.50 82 ASP A O 1
ATOM 646 N N . LYS A 1 83 ? -24.513 14.955 3.445 1.00 70.56 83 LYS A N 1
ATOM 647 C CA . LYS A 1 83 ? -24.702 16.414 3.483 1.00 70.56 83 LYS A CA 1
ATOM 648 C C . LYS A 1 83 ? -24.939 16.922 4.903 1.00 70.56 83 LYS A C 1
ATOM 650 O O . LYS A 1 83 ? -24.808 18.120 5.148 1.00 70.56 83 LYS A O 1
ATOM 655 N N . ASP A 1 84 ? -25.325 16.031 5.808 1.00 77.19 84 ASP A N 1
ATOM 656 C CA . ASP A 1 84 ? -25.535 16.341 7.212 1.00 77.19 84 ASP A CA 1
ATOM 657 C C . ASP A 1 84 ? -24.212 16.278 7.989 1.00 77.19 84 ASP A C 1
ATOM 659 O O . ASP A 1 84 ? -23.779 15.218 8.445 1.00 77.19 84 ASP A O 1
ATOM 663 N N . SER A 1 85 ? -23.579 17.439 8.177 1.00 70.31 85 SER A N 1
ATOM 664 C CA . SER A 1 85 ? -22.312 17.556 8.909 1.00 70.31 85 SER A CA 1
ATOM 665 C C . SER A 1 85 ? -22.396 17.099 10.369 1.00 70.31 85 SER A C 1
ATOM 667 O O . SER A 1 85 ? -21.361 16.938 11.007 1.00 70.31 85 SER A O 1
ATOM 669 N N . THR A 1 86 ? -23.600 16.900 10.920 1.00 75.44 86 THR A N 1
ATOM 670 C CA . THR A 1 86 ? -23.785 16.433 12.304 1.00 75.44 86 THR A CA 1
ATOM 671 C C . THR A 1 86 ? -23.535 14.932 12.475 1.00 75.44 86 THR A C 1
ATOM 673 O O . THR A 1 86 ? -23.379 14.465 13.601 1.00 75.44 86 THR A O 1
ATOM 676 N N . LYS A 1 87 ? -23.435 14.180 11.370 1.00 81.56 87 LYS A N 1
ATOM 677 C CA . LYS A 1 87 ? -23.199 12.727 11.365 1.00 81.56 87 LYS A CA 1
ATOM 678 C C . LYS A 1 87 ? -21.757 12.329 11.063 1.00 81.56 87 LYS A C 1
ATOM 680 O O . LYS A 1 87 ? -21.490 11.161 10.795 1.00 81.56 87 LYS A O 1
ATOM 685 N N . ILE A 1 88 ? -20.833 13.282 11.093 1.00 86.75 88 ILE A N 1
ATOM 686 C CA . ILE A 1 88 ? -19.425 13.048 10.779 1.00 86.75 88 ILE A CA 1
ATOM 687 C C . ILE A 1 88 ? -18.657 12.819 12.086 1.00 86.75 88 ILE A C 1
ATOM 689 O O . ILE A 1 88 ? -18.751 13.656 12.982 1.00 86.75 88 ILE A O 1
ATOM 693 N N . PRO A 1 89 ? -17.890 11.721 12.226 1.00 89.75 89 PRO A N 1
ATOM 694 C CA . PRO A 1 89 ? -17.005 11.556 13.369 1.00 89.75 89 PRO A CA 1
ATOM 695 C C . PRO A 1 89 ? -15.902 12.625 13.377 1.00 89.75 89 PRO A C 1
ATOM 697 O O . PRO A 1 89 ? -15.081 12.677 12.460 1.00 89.75 89 PRO A O 1
ATOM 700 N N . ASP A 1 90 ? -15.810 13.424 14.443 1.00 91.25 90 ASP A N 1
ATOM 701 C CA . ASP A 1 90 ? -14.857 14.550 14.531 1.00 91.25 90 ASP A CA 1
ATOM 702 C C . ASP A 1 90 ? -13.389 14.111 14.396 1.00 91.25 90 ASP A C 1
ATOM 704 O O . ASP A 1 90 ? -12.525 14.881 13.985 1.00 91.25 90 ASP A O 1
ATOM 708 N N . CYS A 1 91 ? -13.081 12.866 14.769 1.00 90.31 91 CYS A N 1
ATOM 709 C CA . CYS A 1 91 ? -11.732 12.310 14.695 1.00 90.31 91 CYS A CA 1
ATOM 710 C C . CYS A 1 91 ? -11.312 11.856 13.291 1.00 90.31 91 CYS A C 1
ATOM 712 O O . CYS A 1 91 ? -10.150 11.490 13.119 1.00 90.31 91 CYS A O 1
ATOM 714 N N . LEU A 1 92 ? -12.241 11.795 12.331 1.00 93.44 92 LEU A N 1
ATOM 715 C CA . LEU A 1 92 ? -11.962 11.351 10.966 1.00 93.44 92 LEU A CA 1
ATOM 716 C C . LEU A 1 92 ? -12.902 11.998 9.928 1.00 93.44 92 LEU A C 1
ATOM 718 O O . LEU A 1 92 ? -13.634 11.293 9.234 1.00 93.44 92 LEU A O 1
ATOM 722 N N . PRO A 1 93 ? -12.896 13.337 9.793 1.00 90.44 93 PRO A N 1
ATOM 723 C CA . PRO A 1 93 ? -13.773 14.034 8.855 1.00 90.44 93 PRO A CA 1
ATOM 724 C C . PRO A 1 93 ? -13.407 13.791 7.383 1.00 90.44 93 PRO A C 1
ATOM 726 O O . PRO A 1 93 ? -14.255 13.942 6.509 1.00 90.44 93 PRO A O 1
ATOM 729 N N . ASN A 1 94 ? -12.165 13.410 7.084 1.00 91.88 94 ASN A N 1
ATOM 730 C CA . ASN A 1 94 ? -11.691 13.074 5.741 1.00 91.88 94 ASN A CA 1
ATOM 731 C C . ASN A 1 94 ? -10.556 12.039 5.817 1.00 91.88 94 ASN A C 1
ATOM 733 O O . ASN A 1 94 ? -10.142 11.625 6.903 1.00 91.88 94 ASN A O 1
ATOM 737 N N . ILE A 1 95 ? -10.065 11.602 4.658 1.00 94.50 95 ILE A N 1
ATOM 738 C CA . ILE A 1 95 ? -9.026 10.574 4.588 1.00 94.50 95 ILE A CA 1
ATOM 739 C C . ILE A 1 95 ? -7.627 11.120 4.918 1.00 94.50 95 ILE A C 1
ATOM 741 O O . ILE A 1 95 ? -6.778 10.380 5.405 1.00 94.50 95 ILE A O 1
ATOM 745 N N . GLU A 1 96 ? -7.364 12.409 4.728 1.00 94.00 96 GLU A N 1
ATOM 746 C CA . GLU A 1 96 ? -6.097 13.033 5.115 1.00 94.00 96 GLU A CA 1
ATOM 747 C C . GLU A 1 96 ? -5.883 12.976 6.639 1.00 94.00 96 GLU A C 1
ATOM 749 O O . GLU A 1 96 ? -4.785 12.656 7.108 1.00 94.00 96 GLU A O 1
ATOM 754 N N . GLU A 1 97 ? -6.951 13.173 7.416 1.00 94.69 97 GLU A N 1
ATOM 755 C CA . GLU A 1 97 ? -6.935 13.020 8.875 1.00 94.69 97 GLU A CA 1
ATOM 756 C C . GLU A 1 97 ? -6.612 11.583 9.308 1.00 94.69 97 GLU A C 1
ATOM 758 O O . GLU A 1 97 ? -6.003 11.382 10.360 1.00 94.69 97 GLU A O 1
ATOM 763 N N . PHE A 1 98 ? -6.914 10.568 8.485 1.00 96.69 98 PHE A N 1
ATOM 764 C CA . PHE A 1 98 ? -6.497 9.190 8.768 1.00 96.69 98 PHE A CA 1
ATOM 765 C C . PHE A 1 98 ? -4.974 9.071 8.813 1.00 96.69 98 PHE A C 1
ATOM 767 O O . PHE A 1 98 ? -4.436 8.448 9.729 1.00 96.69 98 PHE A O 1
ATOM 774 N N . LEU A 1 99 ? -4.274 9.670 7.843 1.00 96.12 99 LEU A N 1
ATOM 775 C CA . LEU A 1 99 ? -2.812 9.626 7.784 1.00 96.12 99 LEU A CA 1
ATOM 776 C C . LEU A 1 99 ? -2.201 10.339 8.995 1.00 96.12 99 LEU A C 1
ATOM 778 O O . LEU A 1 99 ? -1.287 9.810 9.631 1.00 96.12 99 LEU A O 1
ATOM 782 N N . SER A 1 100 ? -2.766 11.483 9.387 1.00 94.69 100 SER A N 1
ATOM 783 C CA . SER A 1 100 ? -2.344 12.210 10.592 1.00 94.69 100 SER A CA 1
ATOM 784 C C . SER A 1 100 ? -2.609 11.421 11.876 1.00 94.69 100 SER A C 1
ATOM 786 O O . SER A 1 100 ? -1.745 11.339 12.758 1.00 94.69 100 SER A O 1
ATOM 788 N N . LEU A 1 101 ? -3.763 10.761 11.978 1.00 95.81 101 LEU A N 1
ATOM 789 C CA . LEU A 1 101 ? -4.093 9.900 13.107 1.00 95.81 101 LEU A CA 1
ATOM 790 C C . LEU A 1 101 ? -3.168 8.676 13.172 1.00 95.81 101 LEU A C 1
ATOM 792 O O . LEU A 1 101 ? -2.682 8.329 14.250 1.00 95.81 101 LEU A O 1
ATOM 796 N N . LEU A 1 102 ? -2.875 8.046 12.034 1.00 96.75 102 LEU A N 1
ATOM 797 C CA . LEU A 1 102 ? -1.954 6.916 11.935 1.00 96.75 102 LEU A CA 1
ATOM 798 C C . LEU A 1 102 ? -0.543 7.315 12.381 1.00 96.75 102 LEU A C 1
ATOM 800 O O . LEU A 1 102 ? 0.053 6.644 13.231 1.00 96.75 102 LEU A O 1
ATOM 804 N N . SER A 1 103 ? -0.026 8.425 11.853 1.00 93.25 103 SER A N 1
ATOM 805 C CA . SER A 1 103 ? 1.322 8.913 12.149 1.00 93.25 103 SER A CA 1
ATOM 806 C C . SER A 1 103 ? 1.482 9.389 13.591 1.00 93.25 103 SER A C 1
ATOM 808 O O . SER A 1 103 ? 2.498 9.067 14.211 1.00 93.25 103 SER A O 1
ATOM 810 N N . SER A 1 104 ? 0.483 10.070 14.159 1.00 93.44 104 SER A N 1
ATOM 811 C CA . SER A 1 104 ? 0.498 10.487 15.569 1.00 93.44 104 SER A CA 1
ATOM 812 C C . SER A 1 104 ? 0.371 9.299 16.527 1.00 93.44 104 SER A C 1
ATOM 814 O O . SER A 1 104 ? 1.112 9.212 17.506 1.00 93.44 104 SER A O 1
ATOM 816 N N . THR A 1 105 ? -0.506 8.338 16.225 1.00 94.25 105 THR A N 1
ATOM 817 C CA . THR A 1 105 ? -0.739 7.167 17.083 1.00 94.25 105 THR A CA 1
ATOM 818 C C . THR A 1 105 ? 0.439 6.192 17.076 1.00 94.25 105 THR A C 1
ATOM 820 O O . THR A 1 105 ? 0.741 5.585 18.104 1.00 94.25 105 THR A O 1
ATOM 823 N N . LEU A 1 106 ? 1.110 6.032 15.930 1.00 93.44 106 LEU A N 1
ATOM 824 C CA . LEU A 1 106 ? 2.268 5.149 15.754 1.00 93.44 106 LEU A CA 1
ATOM 825 C C . LEU A 1 106 ? 3.574 5.941 15.593 1.00 93.44 106 LEU A C 1
ATOM 827 O O . LEU A 1 106 ? 4.459 5.543 14.831 1.00 93.44 106 LEU A O 1
ATOM 831 N N . SER A 1 107 ? 3.703 7.072 16.293 1.00 87.31 107 SER A N 1
ATOM 832 C CA . SER A 1 107 ? 4.890 7.926 16.205 1.00 87.31 107 SER A CA 1
ATOM 833 C C . SER A 1 107 ? 6.154 7.177 16.621 1.00 87.31 107 SER A C 1
ATOM 835 O O . SER A 1 107 ? 6.150 6.391 17.574 1.00 87.31 107 SER A O 1
ATOM 837 N N . LEU A 1 108 ? 7.255 7.436 15.910 1.00 79.56 108 LEU A N 1
ATOM 838 C CA . LEU A 1 108 ? 8.585 6.905 16.216 1.00 79.56 108 LEU A CA 1
ATOM 839 C C . LEU A 1 108 ? 9.353 7.766 17.230 1.00 79.56 108 LEU A C 1
ATOM 841 O O . LEU A 1 108 ? 10.324 7.292 17.821 1.00 79.56 108 LEU A O 1
ATOM 845 N N . GLU A 1 109 ? 8.895 8.995 17.473 1.00 73.50 109 GLU A N 1
ATOM 846 C CA . GLU A 1 109 ? 9.517 9.919 18.418 1.00 73.50 109 GLU A CA 1
ATOM 847 C C . GLU A 1 109 ? 9.317 9.434 19.854 1.00 73.50 109 GLU A C 1
ATOM 849 O O . GLU A 1 109 ? 8.193 9.095 20.227 1.00 73.50 109 GLU A O 1
ATOM 854 N N . PRO A 1 110 ? 10.364 9.367 20.691 1.00 60.44 110 PRO A N 1
ATOM 855 C CA . PRO A 1 110 ? 10.202 8.944 22.075 1.00 60.44 110 PRO A CA 1
ATOM 856 C C . PRO A 1 110 ? 9.148 9.822 22.761 1.00 60.44 110 PRO A C 1
ATOM 858 O O . PRO A 1 110 ? 9.288 11.042 22.811 1.00 60.44 110 PRO A O 1
ATOM 861 N N . GLU A 1 111 ? 8.092 9.206 23.309 1.00 57.41 111 GLU A N 1
ATOM 862 C CA . GLU A 1 111 ? 7.261 9.923 24.273 1.00 57.41 111 GLU A CA 1
ATOM 863 C C . GLU A 1 111 ? 8.174 10.416 25.396 1.00 57.41 111 GLU A C 1
ATOM 865 O O . GLU A 1 111 ? 9.143 9.729 25.711 1.00 57.41 111 GLU A O 1
ATOM 870 N N . LYS A 1 112 ? 7.852 11.579 25.981 1.00 52.75 112 LYS A N 1
ATOM 871 C CA . LYS A 1 112 ? 8.600 12.411 26.957 1.00 52.75 112 LYS A CA 1
ATOM 872 C C . LYS A 1 112 ? 9.462 11.699 28.029 1.00 52.75 112 LYS A C 1
ATOM 874 O O . LYS A 1 112 ? 10.223 12.348 28.738 1.00 52.75 112 LYS A O 1
ATOM 879 N N . SER A 1 113 ? 9.368 10.385 28.183 1.00 54.25 113 SER A N 1
ATOM 880 C CA . SER A 1 113 ? 10.350 9.539 28.851 1.00 54.25 113 SER A CA 1
ATOM 881 C C . SER A 1 113 ? 11.624 9.325 28.008 1.00 54.25 113 SER A C 1
ATOM 883 O O . SER A 1 113 ? 11.589 8.712 26.947 1.00 54.25 113 SER A O 1
ATOM 885 N N . ASN A 1 114 ? 12.784 9.723 28.537 1.00 49.09 114 ASN A N 1
ATOM 886 C CA . ASN A 1 114 ? 14.142 9.505 27.996 1.00 49.09 114 ASN A CA 1
ATOM 887 C C . ASN A 1 114 ? 14.578 8.019 27.844 1.00 49.09 114 ASN A C 1
ATOM 889 O O . ASN A 1 114 ? 15.75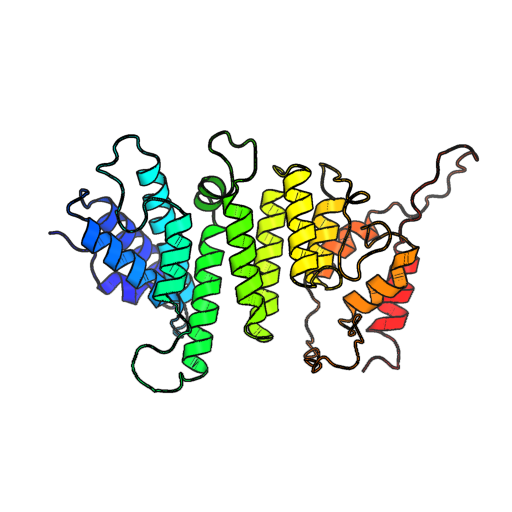9 7.688 27.967 1.00 49.09 114 ASN A O 1
ATOM 893 N N . LYS A 1 115 ? 13.660 7.076 27.611 1.00 58.31 115 LYS A N 1
ATOM 894 C CA . LYS A 1 115 ? 13.984 5.665 27.381 1.00 58.31 115 LYS A CA 1
ATOM 895 C C . LYS A 1 115 ? 14.204 5.428 25.889 1.00 58.31 115 LYS A C 1
ATOM 897 O O . LYS A 1 115 ? 13.290 5.594 25.087 1.00 58.31 115 LYS A O 1
ATOM 902 N N . LYS A 1 116 ? 15.411 4.978 25.520 1.00 58.34 116 LYS A N 1
ATOM 903 C CA . LYS A 1 116 ? 15.670 4.411 24.186 1.00 58.34 116 LYS A CA 1
ATOM 904 C C . LYS A 1 116 ? 14.656 3.292 23.930 1.00 58.34 116 LYS A C 1
ATOM 906 O O . LYS A 1 116 ? 14.594 2.333 24.703 1.00 58.34 116 LYS A O 1
ATOM 911 N N . ARG A 1 117 ? 13.859 3.426 22.868 1.00 65.81 117 ARG A N 1
ATOM 912 C CA . ARG A 1 117 ? 12.876 2.413 22.467 1.00 65.81 117 ARG A CA 1
ATOM 913 C C . ARG A 1 117 ? 13.575 1.098 22.133 1.00 65.81 117 ARG A C 1
ATOM 915 O O . ARG A 1 117 ? 14.664 1.089 21.559 1.00 65.81 117 ARG A O 1
ATOM 922 N N . LYS A 1 118 ? 12.957 -0.025 22.502 1.00 73.88 118 LYS A N 1
ATOM 923 C CA . LYS A 1 118 ? 13.491 -1.357 22.181 1.00 73.88 118 LYS A CA 1
ATOM 924 C C . LYS A 1 118 ? 13.239 -1.651 20.700 1.00 73.88 118 LYS A C 1
ATOM 926 O O . LYS A 1 118 ? 12.146 -1.396 20.208 1.00 73.88 118 LYS A O 1
ATOM 931 N N . GLY A 1 119 ? 14.189 -2.281 20.005 1.00 81.88 119 GLY A N 1
ATOM 932 C CA . GLY A 1 119 ? 14.047 -2.584 18.568 1.00 81.88 119 GLY A CA 1
ATOM 933 C C . GLY A 1 119 ? 12.806 -3.422 18.211 1.00 81.88 119 GLY A C 1
ATOM 934 O O . GLY A 1 119 ? 12.259 -3.288 17.121 1.00 81.88 119 GLY A O 1
ATOM 935 N N . LYS A 1 120 ? 12.301 -4.244 19.144 1.00 84.75 120 LYS A N 1
ATOM 936 C CA . LYS A 1 120 ? 11.040 -4.988 18.974 1.00 84.75 120 LYS A CA 1
ATOM 937 C C . LYS A 1 120 ? 9.818 -4.062 18.877 1.00 84.75 120 LYS A C 1
ATOM 939 O O . LYS A 1 120 ? 8.932 -4.311 18.068 1.00 84.75 120 LYS A O 1
ATOM 944 N N . GLU A 1 121 ? 9.788 -3.007 19.684 1.00 87.38 121 GLU A N 1
ATOM 945 C CA . GLU A 1 121 ? 8.716 -2.007 19.697 1.00 87.38 121 GLU A CA 1
ATOM 946 C C . GLU A 1 121 ? 8.774 -1.136 18.439 1.00 87.38 121 GLU A C 1
ATOM 948 O O . GLU A 1 121 ? 7.769 -0.995 17.752 1.00 87.38 121 GLU A O 1
ATOM 953 N N . GLU A 1 122 ? 9.967 -0.659 18.065 1.00 91.19 122 GLU A N 1
ATOM 954 C CA . GLU A 1 122 ? 10.201 0.057 16.800 1.00 91.19 122 GLU A CA 1
ATOM 955 C C . GLU A 1 122 ? 9.712 -0.763 15.597 1.00 91.19 122 GLU A C 1
ATOM 957 O O . GLU A 1 122 ? 8.968 -0.262 14.754 1.00 91.19 122 GLU A O 1
ATOM 962 N N . ARG A 1 123 ? 10.065 -2.055 15.549 1.00 92.00 123 ARG A N 1
ATOM 963 C CA . ARG A 1 123 ? 9.598 -2.970 14.503 1.00 92.00 123 ARG A CA 1
ATOM 964 C C . ARG A 1 123 ? 8.075 -3.085 14.483 1.00 92.00 123 ARG A C 1
ATOM 966 O O . ARG A 1 123 ? 7.490 -3.063 13.403 1.00 92.00 123 ARG A O 1
ATOM 973 N N . GLY A 1 124 ? 7.446 -3.210 15.652 1.00 94.25 124 GLY A N 1
ATOM 974 C CA . GLY A 1 124 ? 5.990 -3.241 15.787 1.00 94.25 124 GLY A CA 1
ATOM 975 C C . GLY A 1 124 ? 5.341 -1.988 15.206 1.00 94.25 124 GLY A C 1
ATOM 976 O O . GLY A 1 124 ? 4.431 -2.105 14.395 1.00 94.25 124 GLY A O 1
ATOM 977 N N . LEU A 1 125 ? 5.853 -0.805 15.543 1.00 95.06 125 LEU A N 1
ATOM 978 C CA . LEU A 1 125 ? 5.334 0.475 15.054 1.00 95.06 125 LEU A CA 1
ATOM 979 C C . LEU A 1 125 ? 5.486 0.638 13.539 1.00 95.06 125 LEU A C 1
ATOM 981 O O . LEU A 1 125 ? 4.522 1.011 12.878 1.00 95.06 125 LEU A O 1
ATOM 985 N N . LEU A 1 126 ? 6.654 0.310 12.978 1.00 95.50 126 LEU A N 1
ATOM 986 C CA . LEU A 1 126 ? 6.902 0.397 11.533 1.00 95.50 126 LEU A CA 1
ATOM 987 C C . LEU A 1 126 ? 5.980 -0.535 10.734 1.00 95.50 126 LEU A C 1
ATOM 989 O O . LEU A 1 126 ? 5.382 -0.110 9.748 1.00 95.50 126 LEU A O 1
ATOM 993 N N . PHE A 1 127 ? 5.806 -1.786 11.179 1.00 95.81 127 PHE A N 1
ATOM 994 C CA . PHE A 1 127 ? 4.810 -2.667 10.564 1.00 95.81 127 PHE A CA 1
ATOM 995 C C . PHE A 1 127 ? 3.388 -2.177 10.815 1.00 95.81 127 PHE A C 1
ATOM 997 O O . PHE A 1 127 ? 2.562 -2.274 9.920 1.00 95.81 127 PHE A O 1
ATOM 1004 N N . GLY A 1 128 ? 3.098 -1.620 11.989 1.00 97.06 128 GLY A N 1
ATOM 1005 C CA . GLY A 1 128 ? 1.794 -1.038 12.275 1.00 97.06 128 GLY A CA 1
ATOM 1006 C C . GLY A 1 128 ? 1.431 0.067 11.281 1.00 97.06 128 GLY A C 1
ATOM 1007 O O . GLY A 1 128 ? 0.332 0.044 10.734 1.00 97.06 128 GLY A O 1
ATOM 1008 N N . LYS A 1 129 ? 2.376 0.967 10.975 1.00 97.44 129 LYS A N 1
ATOM 1009 C CA . LYS A 1 129 ? 2.212 2.000 9.942 1.00 97.44 129 LYS A CA 1
ATOM 1010 C C . LYS A 1 129 ? 1.972 1.386 8.566 1.00 97.44 129 LYS A C 1
ATOM 1012 O O . LYS A 1 129 ? 1.015 1.763 7.903 1.00 97.44 129 LYS A O 1
ATOM 1017 N N . LEU A 1 130 ? 2.779 0.399 8.165 1.00 97.94 130 LEU A N 1
ATOM 1018 C CA . LEU A 1 130 ? 2.599 -0.279 6.878 1.00 97.94 130 LEU A CA 1
ATOM 1019 C C . LEU A 1 130 ? 1.215 -0.936 6.762 1.00 97.94 130 LEU A C 1
ATOM 1021 O O . LEU A 1 130 ? 0.539 -0.740 5.760 1.00 97.94 130 LEU A O 1
ATOM 1025 N N . PHE A 1 131 ? 0.770 -1.672 7.784 1.00 97.75 131 PHE A N 1
ATOM 1026 C CA . PHE A 1 131 ? -0.559 -2.292 7.797 1.00 97.75 131 PHE A CA 1
ATOM 1027 C C . PHE A 1 131 ? -1.685 -1.246 7.801 1.00 97.75 131 PHE A C 1
ATOM 1029 O O . PHE A 1 131 ? -2.732 -1.478 7.201 1.00 97.75 131 PHE A O 1
ATOM 1036 N N . GLY A 1 132 ? -1.469 -0.097 8.447 1.00 97.81 132 GLY A N 1
ATOM 1037 C CA . GLY A 1 132 ? -2.396 1.033 8.417 1.00 97.81 132 GLY A CA 1
ATOM 1038 C C . GLY A 1 132 ? -2.504 1.661 7.029 1.00 97.81 132 GLY A C 1
ATOM 1039 O O . GLY A 1 132 ? -3.594 2.008 6.609 1.00 97.81 132 GLY A O 1
ATOM 1040 N N . LEU A 1 133 ? -1.410 1.741 6.272 1.00 98.31 133 LEU A N 1
ATOM 1041 C CA . LEU A 1 133 ? -1.451 2.177 4.873 1.00 98.31 133 LEU A CA 1
ATOM 1042 C C . LEU A 1 133 ? -2.082 1.104 3.970 1.00 98.31 133 LEU A C 1
ATOM 1044 O O . LEU A 1 133 ? -2.887 1.417 3.102 1.00 98.31 133 LEU A O 1
ATOM 1048 N N . GLN A 1 134 ? -1.769 -0.174 4.199 1.00 98.19 134 GLN A N 1
ATOM 1049 C CA . GLN A 1 134 ? -2.319 -1.295 3.431 1.00 98.19 134 GLN A CA 1
ATOM 1050 C C . GLN A 1 134 ? -3.831 -1.473 3.608 1.00 98.19 134 GLN A C 1
ATOM 1052 O O . GLN A 1 134 ? -4.476 -1.989 2.697 1.00 98.19 134 GLN A O 1
ATOM 1057 N N . CYS A 1 135 ? -4.421 -1.044 4.730 1.00 96.44 135 CYS A N 1
ATOM 1058 C CA . CYS A 1 135 ? -5.871 -1.141 4.920 1.00 96.44 135 CYS A CA 1
ATOM 1059 C C . CYS A 1 135 ? -6.645 -0.322 3.869 1.00 96.44 135 CYS A C 1
ATOM 1061 O O . CYS A 1 135 ? -7.707 -0.747 3.419 1.00 96.44 135 CYS A O 1
ATOM 1063 N N . LEU A 1 136 ? -6.054 0.780 3.393 1.00 98.00 136 LEU A N 1
ATOM 1064 C CA . LEU A 1 136 ? -6.619 1.672 2.379 1.00 98.00 136 LEU A CA 1
ATOM 1065 C C . LEU A 1 136 ? -6.678 1.051 0.975 1.00 98.00 136 LEU A C 1
ATOM 1067 O O . LEU A 1 136 ? -7.319 1.601 0.085 1.00 98.00 136 LEU A O 1
ATOM 1071 N N . LEU A 1 137 ? -6.011 -0.087 0.756 1.00 97.69 137 LEU A N 1
ATOM 1072 C CA . LEU A 1 137 ? -5.979 -0.771 -0.540 1.00 97.69 137 LEU A CA 1
ATOM 1073 C C . LEU A 1 137 ? -7.166 -1.720 -0.754 1.00 97.69 137 LEU A C 1
ATOM 1075 O O . LEU A 1 137 ? -7.280 -2.293 -1.841 1.00 97.69 137 LEU A O 1
ATOM 1079 N N . ASN A 1 138 ? -8.021 -1.924 0.246 1.00 96.00 138 ASN A N 1
ATOM 1080 C CA . ASN A 1 138 ? -9.168 -2.825 0.151 1.00 96.00 138 ASN A CA 1
ATOM 1081 C C . ASN A 1 138 ? -10.396 -2.110 -0.427 1.00 96.00 138 ASN A C 1
ATOM 1083 O O . ASN A 1 138 ? -10.637 -0.944 -0.133 1.00 96.00 138 ASN A O 1
ATOM 1087 N N . GLU A 1 139 ? -11.186 -2.817 -1.233 1.00 94.56 139 GLU A N 1
ATOM 1088 C CA . GLU A 1 139 ? -12.484 -2.314 -1.698 1.00 94.56 139 GLU A CA 1
ATOM 1089 C C . GLU A 1 139 ? -13.550 -2.456 -0.600 1.00 94.56 139 GLU A C 1
ATOM 1091 O O . GLU A 1 139 ? -13.462 -3.404 0.183 1.00 94.56 139 GLU A O 1
ATOM 1096 N N . PRO A 1 140 ? -14.570 -1.576 -0.549 1.00 94.25 140 PRO A N 1
ATOM 1097 C CA . PRO A 1 140 ? -14.817 -0.425 -1.436 1.00 94.25 140 PRO A CA 1
ATOM 1098 C C . PRO A 1 140 ? -14.028 0.844 -1.059 1.00 94.25 140 PRO A C 1
ATOM 1100 O O . PRO A 1 140 ? -14.055 1.829 -1.798 1.00 94.25 140 PRO A O 1
ATOM 1103 N N . LEU A 1 141 ? -13.315 0.827 0.075 1.00 95.38 141 LEU A N 1
ATOM 1104 C CA . LEU A 1 141 ? -12.585 1.980 0.608 1.00 95.38 141 LEU A CA 1
ATOM 1105 C C . LEU A 1 141 ? -11.600 2.569 -0.407 1.00 95.38 141 LEU A C 1
ATOM 1107 O O . LEU A 1 141 ? -11.558 3.786 -0.576 1.00 95.38 141 LEU A O 1
ATOM 1111 N N . PHE A 1 142 ? -10.845 1.717 -1.107 1.00 96.56 142 PHE A N 1
ATOM 1112 C CA . PHE A 1 142 ? -9.886 2.135 -2.125 1.00 96.56 142 PHE A CA 1
ATOM 1113 C C . PHE A 1 142 ? -10.548 3.024 -3.181 1.00 96.56 142 PHE A C 1
ATOM 1115 O O . PHE A 1 142 ? -10.108 4.156 -3.393 1.00 96.56 142 PHE A O 1
ATOM 1122 N N . ASN A 1 143 ? -11.644 2.558 -3.788 1.00 93.88 143 ASN A N 1
ATOM 1123 C CA . ASN A 1 143 ? -12.373 3.343 -4.778 1.00 93.88 143 ASN A CA 1
ATOM 1124 C C . ASN A 1 143 ? -12.868 4.684 -4.223 1.00 93.88 143 ASN A C 1
ATOM 1126 O O . ASN A 1 143 ? -12.786 5.698 -4.916 1.00 93.88 143 ASN A O 1
ATOM 1130 N N . ASN A 1 144 ? -13.334 4.699 -2.973 1.00 92.12 144 ASN A N 1
ATOM 1131 C CA . ASN A 1 144 ? -13.900 5.886 -2.336 1.00 92.12 144 ASN A CA 1
ATOM 1132 C C . ASN A 1 144 ? -12.866 6.996 -2.069 1.00 92.12 144 ASN A C 1
ATOM 1134 O O . ASN A 1 144 ? -13.234 8.170 -2.046 1.00 92.12 144 ASN A O 1
ATOM 1138 N N . ILE A 1 145 ? -11.589 6.651 -1.866 1.00 95.00 145 ILE A N 1
ATOM 1139 C CA . ILE A 1 145 ? -10.548 7.618 -1.459 1.00 95.00 145 ILE A CA 1
ATOM 1140 C C . ILE A 1 145 ? -9.529 7.928 -2.560 1.00 95.00 145 ILE A C 1
ATOM 1142 O O . ILE A 1 145 ? -8.979 9.032 -2.614 1.00 95.00 145 ILE A O 1
ATOM 1146 N N . PHE A 1 146 ? -9.264 6.969 -3.449 1.00 96.56 146 PHE A N 1
ATOM 1147 C CA . PHE A 1 146 ? -8.249 7.102 -4.492 1.00 96.56 146 PHE A CA 1
ATOM 1148 C C . PHE A 1 146 ? -8.809 7.592 -5.829 1.00 96.56 146 PHE A C 1
ATOM 1150 O O . PHE A 1 146 ? -8.037 8.055 -6.672 1.00 96.56 146 PHE A O 1
ATOM 1157 N N . PHE A 1 147 ? -10.130 7.582 -6.017 1.00 94.25 147 PHE A N 1
ATOM 1158 C CA . PHE A 1 147 ? -10.780 8.165 -7.188 1.00 94.25 147 PHE A CA 1
ATOM 1159 C C . PHE A 1 147 ? -11.657 9.352 -6.800 1.00 94.25 147 PHE A C 1
ATOM 1161 O O . PHE A 1 147 ? -12.250 9.410 -5.727 1.00 94.25 147 PHE A O 1
ATOM 1168 N N . GLN A 1 148 ? -11.722 10.347 -7.683 1.00 87.69 148 GLN A N 1
ATOM 1169 C CA . GLN A 1 148 ? -12.640 11.472 -7.511 1.00 87.69 148 GLN A CA 1
ATOM 1170 C C . GLN A 1 148 ? -14.093 10.978 -7.565 1.00 87.69 148 GLN A C 1
ATOM 1172 O O . GLN A 1 148 ? -14.368 9.983 -8.227 1.00 87.69 148 GLN A O 1
ATOM 1177 N N . LYS A 1 149 ? -15.041 11.699 -6.945 1.00 74.69 149 LYS A N 1
ATOM 1178 C CA . LYS A 1 149 ? -16.461 11.285 -6.834 1.00 74.69 149 LYS A CA 1
ATOM 1179 C C . LYS A 1 149 ? -17.148 10.952 -8.170 1.00 74.69 149 LYS A C 1
ATOM 1181 O O . LYS A 1 149 ? -18.122 10.213 -8.185 1.00 74.69 149 LYS A O 1
ATOM 1186 N N . GLU A 1 150 ? -16.646 11.470 -9.291 1.00 73.19 150 GLU A N 1
ATOM 1187 C CA . GLU A 1 150 ? -17.146 11.136 -10.634 1.00 73.19 150 GLU A CA 1
ATOM 1188 C C . GLU A 1 150 ? -16.524 9.865 -11.246 1.00 73.19 150 GLU A C 1
ATOM 1190 O O . GLU A 1 150 ? -16.879 9.495 -12.362 1.00 73.19 150 GLU A O 1
ATOM 1195 N N . GLY A 1 151 ? -15.562 9.226 -10.575 1.00 71.62 151 GLY A N 1
ATOM 1196 C CA . GLY A 1 151 ? -14.864 8.014 -11.022 1.00 71.62 151 GLY A CA 1
ATOM 1197 C C . GLY A 1 151 ? -13.946 8.202 -12.235 1.00 71.62 151 GLY A C 1
ATOM 1198 O O . GLY A 1 151 ? -13.457 7.226 -12.792 1.00 71.62 151 GLY A O 1
ATOM 1199 N N . LYS A 1 152 ? -13.719 9.442 -12.685 1.00 80.62 152 LYS A N 1
ATOM 1200 C CA . LYS A 1 152 ? -13.014 9.725 -13.951 1.00 80.62 152 LYS A CA 1
ATOM 1201 C C . LYS A 1 152 ? -11.519 9.984 -13.806 1.00 80.62 152 LYS A C 1
ATOM 1203 O O . LYS A 1 152 ? -10.809 9.925 -14.802 1.00 80.62 152 LYS A O 1
ATOM 1208 N N . ASN A 1 153 ? -11.051 10.315 -12.605 1.00 88.88 153 ASN A N 1
ATOM 1209 C CA . ASN A 1 153 ? -9.663 10.688 -12.358 1.00 88.88 153 ASN A CA 1
ATOM 1210 C C . ASN A 1 153 ? -9.197 10.212 -10.985 1.00 88.88 153 ASN A C 1
ATOM 1212 O O . ASN A 1 153 ? -9.983 10.087 -10.042 1.00 88.88 153 ASN A O 1
ATOM 1216 N N . VAL A 1 154 ? -7.887 10.023 -10.886 1.00 95.44 154 VAL A N 1
ATOM 1217 C CA . VAL A 1 154 ? -7.182 9.730 -9.640 1.00 95.44 154 VAL A CA 1
ATOM 1218 C C . VAL A 1 154 ? -7.230 10.944 -8.699 1.00 95.44 154 VAL A C 1
ATOM 1220 O O . VAL A 1 154 ? -7.062 12.089 -9.122 1.00 95.44 154 VAL A O 1
ATOM 1223 N N . SER A 1 155 ? -7.488 10.695 -7.416 1.00 94.75 155 SER A N 1
ATOM 1224 C CA . SER A 1 155 ? -7.508 11.699 -6.349 1.00 94.75 155 SER A CA 1
ATOM 1225 C C . SER A 1 155 ? -6.097 12.205 -6.032 1.00 94.75 155 SER A C 1
ATOM 1227 O O . SER A 1 155 ? -5.131 11.439 -6.079 1.00 94.75 155 SER A O 1
ATOM 1229 N N . ASN A 1 156 ? -5.975 13.474 -5.626 1.00 93.31 156 ASN A N 1
ATOM 1230 C CA . ASN A 1 156 ? -4.705 14.047 -5.158 1.00 93.31 156 ASN A CA 1
ATOM 1231 C C . ASN A 1 156 ? -4.176 13.340 -3.899 1.00 93.31 156 ASN A C 1
ATOM 1233 O O . ASN A 1 156 ? -2.961 13.280 -3.712 1.00 93.31 156 ASN A O 1
ATOM 1237 N N . PHE A 1 157 ? -5.071 12.751 -3.094 1.00 96.12 157 PHE A N 1
ATOM 1238 C CA . PHE A 1 157 ? -4.718 11.920 -1.941 1.00 96.12 157 PHE A CA 1
ATOM 1239 C C . PHE A 1 157 ? -3.697 10.830 -2.302 1.00 96.12 157 PHE A C 1
ATOM 1241 O O . PHE A 1 157 ? -2.799 10.533 -1.519 1.00 96.12 157 PHE A O 1
ATOM 1248 N N . SER A 1 158 ? -3.767 10.299 -3.527 1.00 97.56 158 SER A N 1
ATOM 1249 C CA . SER A 1 158 ? -2.857 9.264 -4.021 1.00 97.56 158 SER A CA 1
ATOM 1250 C C . SER A 1 158 ? -1.388 9.678 -3.942 1.00 97.56 158 SER A C 1
ATOM 1252 O O . SER A 1 158 ? -0.550 8.867 -3.565 1.00 97.56 158 SER A O 1
ATOM 1254 N N . ILE A 1 159 ? -1.060 10.936 -4.262 1.00 97.50 159 ILE A N 1
ATOM 1255 C CA . ILE A 1 159 ? 0.319 11.441 -4.179 1.00 97.50 159 ILE A CA 1
ATOM 1256 C C . ILE A 1 159 ? 0.779 11.495 -2.719 1.00 97.50 159 ILE A C 1
ATOM 1258 O O . ILE A 1 159 ? 1.881 11.047 -2.411 1.00 97.50 159 ILE A O 1
ATOM 1262 N N . THR A 1 160 ? -0.070 11.996 -1.818 1.00 97.56 160 THR A N 1
ATOM 1263 C CA . THR A 1 160 ? 0.209 12.047 -0.375 1.00 97.56 160 THR A CA 1
ATOM 1264 C C . THR A 1 160 ? 0.438 10.646 0.190 1.00 97.56 160 THR A C 1
ATOM 1266 O O . THR A 1 160 ? 1.441 10.400 0.852 1.00 97.56 160 THR A O 1
ATOM 1269 N N . PHE A 1 161 ? -0.433 9.697 -0.153 1.00 98.44 161 PHE A N 1
ATOM 1270 C CA . PHE A 1 161 ? -0.301 8.298 0.240 1.00 98.44 161 PHE A CA 1
ATOM 1271 C C . PHE A 1 161 ? 1.007 7.663 -0.258 1.00 98.44 161 PHE A C 1
ATOM 1273 O O . PHE A 1 161 ? 1.692 6.963 0.489 1.00 98.44 161 PHE A O 1
ATOM 1280 N N . MET A 1 162 ? 1.383 7.915 -1.517 1.00 98.44 162 MET A N 1
ATOM 1281 C CA . MET A 1 162 ? 2.640 7.406 -2.069 1.00 98.44 162 MET A CA 1
ATOM 1282 C C . MET A 1 162 ? 3.855 7.982 -1.335 1.00 98.44 162 MET A C 1
ATOM 1284 O O . MET A 1 162 ? 4.791 7.232 -1.064 1.00 98.44 162 MET A O 1
ATOM 1288 N N . LYS A 1 163 ? 3.830 9.265 -0.950 1.00 98.00 163 LYS A N 1
ATOM 1289 C CA . LYS A 1 163 ? 4.892 9.878 -0.136 1.00 98.00 163 LYS A CA 1
ATOM 1290 C C . LYS A 1 163 ? 5.025 9.213 1.234 1.00 98.00 163 LYS A C 1
ATOM 1292 O O . LYS A 1 163 ? 6.133 8.833 1.589 1.00 98.00 163 LYS A O 1
ATOM 1297 N N . GLU A 1 164 ? 3.924 8.953 1.939 1.00 97.25 164 GLU A N 1
ATOM 1298 C CA . GLU A 1 164 ? 3.952 8.237 3.229 1.00 97.25 164 GLU A CA 1
ATOM 1299 C C . GLU A 1 164 ? 4.602 6.843 3.114 1.00 97.25 164 GLU A C 1
ATOM 1301 O O . GLU A 1 164 ? 5.427 6.455 3.945 1.00 97.25 164 GLU A O 1
ATOM 1306 N N . LEU A 1 165 ? 4.288 6.081 2.055 1.00 97.88 165 LEU A N 1
ATOM 1307 C CA . LEU A 1 165 ? 4.937 4.788 1.792 1.00 97.88 165 LEU A CA 1
ATOM 1308 C C . LEU A 1 165 ? 6.429 4.934 1.478 1.00 97.88 165 LEU A C 1
ATOM 1310 O O . LEU A 1 165 ? 7.242 4.124 1.935 1.00 97.88 165 LEU A O 1
ATOM 1314 N N . LEU A 1 166 ? 6.787 5.936 0.676 1.00 97.62 166 LEU A N 1
ATOM 1315 C CA . LEU A 1 166 ? 8.163 6.199 0.276 1.00 97.62 166 LEU A CA 1
ATOM 1316 C C . LEU A 1 166 ? 9.014 6.617 1.475 1.00 97.62 166 LEU A C 1
ATOM 1318 O O . LEU A 1 166 ? 10.092 6.049 1.659 1.00 97.62 166 LEU A O 1
ATOM 1322 N N . GLU A 1 167 ? 8.512 7.500 2.334 1.00 95.69 167 GLU A N 1
ATOM 1323 C CA . GLU A 1 167 ? 9.135 7.873 3.603 1.00 95.69 167 GLU A CA 1
ATOM 1324 C C . GLU A 1 167 ? 9.296 6.655 4.517 1.00 95.69 167 GLU A C 1
ATOM 1326 O O . GLU A 1 167 ? 10.405 6.376 4.983 1.00 95.69 167 GLU A O 1
ATOM 1331 N N . LEU A 1 168 ? 8.236 5.851 4.694 1.00 95.88 168 LEU A N 1
ATOM 1332 C CA . LEU A 1 168 ? 8.290 4.622 5.491 1.00 95.88 168 LEU A CA 1
ATOM 1333 C C . LEU A 1 168 ? 9.365 3.645 4.974 1.00 95.88 168 LEU A C 1
ATOM 1335 O O . LEU A 1 168 ? 10.081 3.017 5.760 1.00 95.88 168 LEU A O 1
ATOM 1339 N N . SER A 1 169 ? 9.530 3.556 3.653 1.00 95.25 169 SER A N 1
ATOM 1340 C CA . SER A 1 169 ? 10.514 2.681 3.008 1.00 95.25 169 SER A CA 1
ATOM 1341 C C . SER A 1 169 ? 11.977 3.093 3.243 1.00 95.25 169 SER A C 1
ATOM 1343 O O . SER A 1 169 ? 12.874 2.261 3.072 1.00 95.25 169 SER A O 1
ATOM 1345 N N . GLN A 1 170 ? 12.241 4.342 3.654 1.00 92.50 170 GLN A N 1
ATOM 1346 C CA . GLN A 1 170 ? 13.597 4.822 3.953 1.00 92.50 170 GLN A CA 1
ATOM 1347 C C . GLN A 1 170 ? 14.043 4.527 5.395 1.00 92.50 170 GLN A C 1
ATOM 1349 O O . GLN A 1 170 ? 15.223 4.674 5.704 1.00 92.50 170 GLN A O 1
ATOM 1354 N N . TYR A 1 171 ? 13.148 4.083 6.288 1.00 90.69 171 TYR A N 1
ATOM 1355 C CA . TYR A 1 171 ? 13.501 3.905 7.704 1.00 90.69 171 TYR A CA 1
ATOM 1356 C C . TYR A 1 171 ? 14.501 2.771 7.948 1.00 90.69 171 TYR A C 1
ATOM 1358 O O . TYR A 1 171 ? 15.472 2.946 8.687 1.00 90.69 171 TYR A O 1
ATOM 1366 N N . LYS A 1 172 ? 14.248 1.579 7.392 1.00 89.69 172 LYS A N 1
ATOM 1367 C CA . LYS A 1 172 ? 15.097 0.385 7.555 1.00 89.69 172 LYS A CA 1
ATOM 1368 C C . LYS A 1 172 ? 15.035 -0.492 6.306 1.00 89.69 172 LYS A C 1
ATOM 1370 O O . LYS A 1 172 ? 13.967 -0.695 5.737 1.00 89.69 172 LYS A O 1
ATOM 1375 N N . ASN A 1 173 ? 16.142 -1.145 5.958 1.00 87.81 173 ASN A N 1
ATOM 1376 C CA . ASN A 1 173 ? 16.210 -2.003 4.764 1.00 87.81 173 ASN A CA 1
ATOM 1377 C C . ASN A 1 173 ? 15.150 -3.119 4.748 1.00 87.81 173 ASN A C 1
ATOM 1379 O O . ASN A 1 173 ? 14.613 -3.442 3.696 1.00 87.81 173 ASN A O 1
ATOM 1383 N N . TRP A 1 174 ? 14.808 -3.692 5.907 1.00 89.50 174 TRP A N 1
ATOM 1384 C CA . TRP A 1 174 ? 13.860 -4.810 5.994 1.00 89.50 174 TRP A CA 1
ATOM 1385 C C . TRP A 1 174 ? 12.380 -4.410 5.847 1.00 89.50 174 TRP A C 1
ATOM 1387 O O . TRP A 1 174 ? 11.561 -5.294 5.606 1.00 89.50 174 TRP A O 1
ATOM 1397 N N . ILE A 1 175 ? 12.009 -3.130 6.014 1.00 93.31 175 ILE A N 1
ATOM 1398 C CA . ILE A 1 175 ? 10.630 -2.648 5.760 1.00 93.31 175 ILE A CA 1
ATOM 1399 C C . ILE A 1 175 ? 10.483 -2.132 4.320 1.00 93.31 175 ILE A C 1
ATOM 1401 O O . ILE A 1 175 ? 9.368 -2.032 3.811 1.00 93.31 175 ILE A O 1
ATOM 1405 N N . ARG A 1 176 ? 11.606 -1.843 3.648 1.00 94.00 176 ARG A N 1
ATOM 1406 C CA . ARG A 1 176 ? 11.642 -1.218 2.324 1.00 94.00 176 ARG A CA 1
ATOM 1407 C C . ARG A 1 176 ? 10.853 -1.999 1.279 1.00 94.00 176 ARG A C 1
ATOM 1409 O O . ARG A 1 176 ? 9.907 -1.450 0.725 1.00 94.00 176 ARG A O 1
ATOM 1416 N N . GLU A 1 177 ? 11.202 -3.264 1.038 1.00 92.12 177 GLU A N 1
ATOM 1417 C CA . GLU A 1 177 ? 10.549 -4.068 -0.006 1.00 92.12 177 GLU A CA 1
ATOM 1418 C C . GLU A 1 177 ? 9.025 -4.186 0.219 1.00 92.12 177 GLU A C 1
ATOM 1420 O O . GLU A 1 177 ? 8.278 -3.891 -0.712 1.00 92.12 177 GLU A O 1
ATOM 1425 N N . PRO A 1 178 ? 8.507 -4.507 1.426 1.00 95.56 178 PRO A N 1
ATOM 1426 C CA . PRO A 1 178 ? 7.063 -4.485 1.676 1.00 95.56 178 PRO A CA 1
ATOM 1427 C C . PRO A 1 178 ? 6.375 -3.139 1.382 1.00 95.56 178 PRO A C 1
ATOM 1429 O O . PRO A 1 178 ? 5.261 -3.126 0.849 1.00 95.56 178 PRO A O 1
ATOM 1432 N N . CYS A 1 179 ? 7.020 -2.007 1.693 1.00 98.12 179 CYS A N 1
ATOM 1433 C CA . CYS A 1 179 ? 6.478 -0.677 1.387 1.00 98.12 179 CYS A CA 1
ATOM 1434 C C . CYS A 1 179 ? 6.425 -0.434 -0.124 1.00 98.12 179 CYS A C 1
ATOM 1436 O O . CYS A 1 179 ? 5.393 -0.025 -0.651 1.00 98.12 179 CYS A O 1
ATOM 1438 N N . LEU A 1 180 ? 7.516 -0.732 -0.831 1.00 97.50 180 LEU A N 1
ATOM 1439 C CA . LEU A 1 180 ? 7.615 -0.512 -2.274 1.00 97.50 180 LEU A CA 1
ATOM 1440 C C . LEU A 1 180 ? 6.748 -1.493 -3.078 1.00 97.50 180 LEU A C 1
ATOM 1442 O O . LEU A 1 180 ? 6.201 -1.126 -4.115 1.00 97.50 180 LEU A O 1
ATOM 1446 N N . TYR A 1 181 ? 6.534 -2.710 -2.577 1.00 97.31 181 TYR A N 1
ATOM 1447 C CA . TYR A 1 181 ? 5.546 -3.626 -3.140 1.00 97.31 181 TYR A CA 1
ATOM 1448 C C . TYR A 1 181 ? 4.119 -3.083 -2.977 1.00 97.31 181 TYR A C 1
ATOM 1450 O O . TYR A 1 181 ? 3.332 -3.122 -3.921 1.00 97.31 181 TYR A O 1
ATOM 1458 N N . THR A 1 182 ? 3.798 -2.503 -1.816 1.00 98.50 182 THR A N 1
ATOM 1459 C CA . THR A 1 182 ? 2.500 -1.842 -1.581 1.00 98.50 182 THR A CA 1
ATOM 1460 C C . THR A 1 182 ? 2.316 -0.635 -2.511 1.00 98.50 182 THR A C 1
ATOM 1462 O O . THR A 1 182 ? 1.238 -0.445 -3.079 1.00 98.50 182 THR A O 1
ATOM 1465 N N . LEU A 1 183 ? 3.378 0.145 -2.738 1.00 98.56 183 LEU A N 1
ATOM 1466 C CA . LEU A 1 183 ? 3.396 1.245 -3.706 1.00 98.56 183 LEU A CA 1
ATOM 1467 C C . LEU A 1 183 ? 3.097 0.742 -5.126 1.00 98.56 183 LEU A C 1
ATOM 1469 O O . LEU A 1 183 ? 2.204 1.265 -5.790 1.00 98.56 183 LEU A O 1
ATOM 1473 N N . PHE A 1 184 ? 3.786 -0.315 -5.563 1.00 98.44 184 PHE A N 1
ATOM 1474 C CA . PHE A 1 184 ? 3.548 -0.962 -6.853 1.00 98.44 184 PHE A CA 1
ATOM 1475 C C . PHE A 1 184 ? 2.091 -1.429 -7.011 1.00 98.44 184 PHE A C 1
ATOM 1477 O O . PHE A 1 184 ? 1.467 -1.155 -8.038 1.00 98.44 184 PHE A O 1
ATOM 1484 N N . GLN A 1 185 ? 1.524 -2.089 -5.995 1.00 98.06 185 GLN A N 1
ATOM 1485 C CA . GLN A 1 185 ? 0.125 -2.533 -6.014 1.00 98.06 185 GLN A CA 1
ATOM 1486 C C . GLN A 1 185 ? -0.846 -1.354 -6.134 1.00 98.06 185 GLN A C 1
ATOM 1488 O O . GLN A 1 185 ? -1.799 -1.417 -6.909 1.00 98.06 185 GLN A O 1
ATOM 1493 N N . THR A 1 186 ? -0.579 -0.271 -5.403 1.00 98.31 186 THR A N 1
ATOM 1494 C CA . THR A 1 186 ? -1.386 0.956 -5.438 1.00 98.31 186 THR A CA 1
ATOM 1495 C C . THR A 1 186 ? -1.373 1.570 -6.835 1.00 98.31 186 THR A C 1
ATOM 1497 O O . THR A 1 186 ? -2.428 1.775 -7.428 1.00 98.31 186 THR A O 1
ATOM 1500 N N . ILE A 1 187 ? -0.187 1.789 -7.410 1.00 97.81 187 ILE A N 1
ATOM 1501 C CA . ILE A 1 187 ? -0.039 2.364 -8.755 1.00 97.81 187 ILE A CA 1
ATOM 1502 C C . ILE A 1 187 ? -0.713 1.478 -9.806 1.00 97.81 187 ILE A C 1
ATOM 1504 O O . ILE A 1 187 ? -1.440 1.985 -10.657 1.00 97.81 187 ILE A O 1
ATOM 1508 N N . SER A 1 188 ? -0.542 0.157 -9.714 1.00 96.56 188 SER A N 1
ATOM 1509 C CA . SER A 1 188 ? -1.166 -0.797 -10.640 1.00 96.56 188 SER A CA 1
ATOM 1510 C C . SER A 1 188 ? -2.693 -0.674 -10.659 1.00 96.56 188 SER A C 1
ATOM 1512 O O . SER A 1 188 ? -3.296 -0.730 -11.728 1.00 96.56 188 SER A O 1
ATOM 1514 N N . LYS A 1 189 ? -3.322 -0.450 -9.496 1.00 96.75 189 LYS A N 1
ATOM 1515 C CA . LYS A 1 189 ? -4.770 -0.206 -9.394 1.00 96.75 189 LYS A CA 1
ATOM 1516 C C . LYS A 1 189 ? -5.198 1.166 -9.929 1.00 96.75 189 LYS A C 1
ATOM 1518 O O . LYS A 1 189 ? -6.321 1.306 -10.401 1.00 96.75 189 LYS A O 1
ATOM 1523 N N . LEU A 1 190 ? -4.327 2.172 -9.857 1.00 96.81 190 LEU A N 1
ATOM 1524 C CA . LEU A 1 190 ? -4.616 3.548 -10.282 1.00 96.81 190 LEU A CA 1
ATOM 1525 C C . LEU A 1 190 ? -4.441 3.775 -11.790 1.00 96.81 190 LEU A C 1
ATOM 1527 O O . LEU A 1 190 ? -5.146 4.599 -12.374 1.00 96.81 190 LEU A O 1
ATOM 1531 N N . ILE A 1 191 ? -3.517 3.049 -12.429 1.00 94.81 191 ILE A N 1
ATOM 1532 C CA . ILE A 1 191 ? -3.159 3.192 -13.852 1.00 94.81 191 ILE A CA 1
ATOM 1533 C C . ILE A 1 191 ? -4.368 3.222 -14.805 1.00 94.81 191 ILE A C 1
ATOM 1535 O O . ILE A 1 191 ? -4.405 4.116 -15.658 1.00 94.81 191 ILE A O 1
ATOM 1539 N N . PRO A 1 192 ? -5.389 2.349 -14.669 1.00 92.25 192 PRO A N 1
ATOM 1540 C CA . PRO A 1 192 ? -6.553 2.364 -15.556 1.00 92.25 192 PRO A CA 1
ATOM 1541 C C . PRO A 1 192 ? -7.268 3.720 -15.630 1.00 92.25 192 PRO A C 1
ATOM 1543 O O . PRO A 1 192 ? -7.824 4.060 -16.671 1.00 92.25 192 PRO A O 1
ATOM 1546 N N . LEU A 1 193 ? -7.197 4.549 -14.583 1.00 93.38 193 LEU A N 1
ATOM 1547 C CA . LEU A 1 193 ? -7.808 5.885 -14.518 1.00 93.38 193 LEU A CA 1
ATOM 1548 C C . LEU A 1 193 ? -6.778 7.026 -14.433 1.00 93.38 193 LEU A C 1
ATOM 1550 O O . LEU A 1 193 ? -7.155 8.192 -14.340 1.00 93.38 193 LEU A O 1
ATOM 1554 N N . ALA A 1 194 ? -5.483 6.719 -14.534 1.00 94.62 194 ALA A N 1
ATOM 1555 C CA . ALA A 1 194 ? -4.416 7.712 -14.544 1.00 94.62 194 ALA A CA 1
ATOM 1556 C C . ALA A 1 194 ? -4.429 8.577 -15.818 1.00 94.62 194 ALA A C 1
ATOM 1558 O O . ALA A 1 194 ? -4.852 8.135 -16.892 1.00 94.62 194 ALA A O 1
ATOM 1559 N N . ASN A 1 195 ? -3.928 9.805 -15.682 1.00 93.50 195 ASN A N 1
ATOM 1560 C CA . ASN A 1 195 ? -3.634 10.729 -16.777 1.00 93.50 195 ASN A CA 1
ATOM 1561 C C . ASN A 1 195 ? -2.126 11.030 -16.826 1.00 93.50 195 ASN A C 1
ATOM 1563 O O . ASN A 1 195 ? -1.407 10.739 -15.869 1.00 93.50 195 ASN A O 1
ATOM 1567 N N . ASP A 1 196 ? -1.657 11.646 -17.912 1.00 93.88 196 ASP A N 1
ATOM 1568 C CA . ASP A 1 196 ? -0.226 11.903 -18.138 1.00 93.88 196 ASP A CA 1
ATOM 1569 C C . ASP A 1 196 ? 0.421 12.713 -17.009 1.00 93.88 196 ASP A C 1
ATOM 1571 O O . ASP A 1 196 ? 1.544 12.430 -16.601 1.00 93.88 196 ASP A O 1
ATOM 1575 N N . LYS A 1 197 ? -0.307 13.686 -16.443 1.00 94.19 197 LYS A N 1
ATOM 1576 C CA . LYS A 1 197 ? 0.181 14.499 -15.320 1.00 94.19 197 LYS A CA 1
ATOM 1577 C C . LYS A 1 197 ? 0.419 13.648 -14.071 1.00 94.19 197 LYS A C 1
ATOM 1579 O O . LYS A 1 197 ? 1.434 13.816 -13.404 1.00 94.19 197 LYS A O 1
ATOM 1584 N N . PHE A 1 198 ? -0.509 12.749 -13.752 1.00 95.75 198 PHE A N 1
ATOM 1585 C CA . PHE A 1 198 ? -0.377 11.843 -12.615 1.00 95.75 198 PHE A CA 1
ATOM 1586 C C . PHE A 1 198 ? 0.780 10.859 -12.816 1.00 95.75 198 PHE A C 1
ATOM 1588 O O . PHE A 1 198 ? 1.559 10.633 -11.893 1.00 95.75 198 PHE A O 1
ATOM 1595 N N . ILE A 1 199 ? 0.937 10.331 -14.032 1.00 96.69 199 ILE A N 1
ATOM 1596 C CA . ILE A 1 199 ? 2.073 9.475 -14.387 1.00 96.69 199 ILE A CA 1
ATOM 1597 C C . ILE A 1 199 ? 3.398 10.227 -14.247 1.00 96.69 199 ILE A C 1
ATOM 1599 O O . ILE A 1 199 ? 4.317 9.698 -13.628 1.00 96.69 199 ILE A O 1
ATOM 1603 N N . ALA A 1 200 ? 3.485 11.468 -14.732 1.00 96.38 200 ALA A N 1
ATOM 1604 C CA . ALA A 1 200 ? 4.669 12.301 -14.543 1.00 96.38 200 ALA A CA 1
ATOM 1605 C C . ALA A 1 200 ? 5.005 12.468 -13.054 1.00 96.38 200 ALA A C 1
ATOM 1607 O O . ALA A 1 200 ? 6.140 12.227 -12.662 1.00 96.38 200 ALA A O 1
ATOM 1608 N N . SER A 1 201 ? 4.005 12.731 -12.203 1.00 97.31 201 SER A N 1
ATOM 1609 C CA . SER A 1 201 ? 4.213 12.814 -10.749 1.00 97.31 201 SER A CA 1
ATOM 1610 C C . SER A 1 201 ? 4.704 11.503 -10.121 1.00 97.31 201 SER A C 1
ATOM 1612 O O . SER A 1 201 ? 5.473 11.545 -9.166 1.00 97.31 201 SER A O 1
ATOM 1614 N N . ILE A 1 202 ? 4.293 10.335 -10.632 1.00 97.88 202 ILE A N 1
ATOM 1615 C CA . ILE A 1 202 ? 4.842 9.045 -10.180 1.00 97.88 202 ILE A CA 1
ATOM 1616 C C . ILE A 1 202 ? 6.323 8.939 -10.549 1.00 97.88 202 ILE A C 1
ATOM 1618 O O . ILE A 1 202 ? 7.127 8.548 -9.707 1.00 97.88 202 ILE A O 1
ATOM 1622 N N . ILE A 1 203 ? 6.689 9.281 -11.787 1.00 97.62 203 ILE A N 1
ATOM 1623 C CA . ILE A 1 203 ? 8.084 9.228 -12.238 1.00 97.62 203 ILE A CA 1
ATOM 1624 C C . ILE A 1 203 ? 8.954 10.217 -11.450 1.00 97.62 203 ILE A C 1
ATOM 1626 O O . ILE A 1 203 ? 10.035 9.836 -11.006 1.00 97.62 203 ILE A O 1
ATOM 1630 N N . ASP A 1 204 ? 8.453 11.425 -11.190 1.00 97.00 204 ASP A N 1
ATOM 1631 C CA . ASP A 1 204 ? 9.133 12.422 -10.357 1.00 97.00 204 ASP A CA 1
ATOM 1632 C C . ASP A 1 204 ? 9.378 11.891 -8.936 1.00 97.00 204 ASP A C 1
ATOM 1634 O O . ASP A 1 204 ? 10.482 12.021 -8.411 1.00 97.00 204 ASP A O 1
ATOM 1638 N N . LEU A 1 205 ? 8.391 11.219 -8.326 1.00 97.94 205 LEU A N 1
ATOM 1639 C CA . LEU A 1 205 ? 8.559 10.578 -7.015 1.00 97.94 205 LEU A CA 1
ATOM 1640 C C . LEU A 1 205 ? 9.599 9.449 -7.049 1.00 97.94 205 LEU A C 1
ATOM 1642 O O . LEU A 1 205 ? 10.389 9.308 -6.115 1.00 97.94 205 LEU A O 1
ATOM 1646 N N . LEU A 1 206 ? 9.618 8.625 -8.101 1.00 97.38 206 LEU A N 1
ATOM 1647 C CA . LEU A 1 206 ? 10.638 7.583 -8.232 1.00 97.38 206 LEU A CA 1
ATOM 1648 C C . LEU A 1 206 ? 12.039 8.185 -8.345 1.00 97.38 206 LEU A C 1
ATOM 1650 O O . LEU A 1 206 ? 12.972 7.650 -7.747 1.00 97.38 206 LEU A O 1
ATOM 1654 N N . ASP A 1 207 ? 12.189 9.286 -9.074 1.00 96.88 207 ASP A N 1
ATOM 1655 C CA . ASP A 1 207 ? 13.461 9.987 -9.208 1.00 96.88 207 ASP A CA 1
ATOM 1656 C C . ASP A 1 207 ? 13.897 10.637 -7.887 1.00 96.88 207 ASP A C 1
ATOM 1658 O O . ASP A 1 207 ? 15.007 10.387 -7.414 1.00 96.88 207 ASP A O 1
ATOM 1662 N N . GLU A 1 208 ? 12.997 11.381 -7.237 1.00 96.56 208 GLU A N 1
ATOM 1663 C CA . GLU A 1 208 ? 13.216 12.041 -5.942 1.00 96.56 208 GLU A CA 1
ATOM 1664 C C . GLU A 1 208 ? 13.730 11.049 -4.884 1.00 96.56 208 GLU A C 1
ATOM 1666 O O . GLU A 1 208 ? 14.713 11.315 -4.187 1.00 96.56 208 GLU A O 1
ATOM 1671 N N . TYR A 1 209 ? 13.125 9.858 -4.821 1.00 95.25 209 TYR A N 1
ATOM 1672 C CA . TYR A 1 209 ? 13.489 8.800 -3.873 1.00 95.25 209 TYR A CA 1
ATOM 1673 C C . TYR A 1 209 ? 14.556 7.823 -4.399 1.00 95.25 209 TYR A C 1
ATOM 1675 O O . TYR A 1 209 ? 14.855 6.821 -3.737 1.00 95.25 209 TYR A O 1
ATOM 1683 N N . LYS A 1 210 ? 15.164 8.111 -5.561 1.00 94.81 210 LYS A N 1
ATOM 1684 C CA . LYS A 1 210 ? 16.240 7.321 -6.194 1.00 94.81 210 LYS A CA 1
ATOM 1685 C C . LYS A 1 210 ? 15.859 5.854 -6.425 1.00 94.81 210 LYS A C 1
ATOM 1687 O O . LYS A 1 210 ? 16.657 4.940 -6.210 1.00 94.81 210 LYS A O 1
ATOM 1692 N N . LEU A 1 211 ? 14.621 5.634 -6.850 1.00 95.19 211 LEU A N 1
ATOM 1693 C CA . LEU A 1 211 ? 14.028 4.330 -7.136 1.00 95.19 211 LEU A CA 1
ATOM 1694 C C . LEU A 1 211 ? 14.017 3.978 -8.625 1.00 95.19 211 LEU A C 1
ATOM 1696 O O . LEU A 1 211 ? 13.792 2.820 -8.956 1.00 95.19 211 LEU A O 1
ATOM 1700 N N . THR A 1 212 ? 14.287 4.929 -9.524 1.00 94.94 212 THR A N 1
ATOM 1701 C CA . THR A 1 212 ? 14.251 4.727 -10.985 1.00 94.94 212 THR A CA 1
ATOM 1702 C C . THR A 1 212 ? 15.002 3.474 -11.447 1.00 94.94 212 THR A C 1
ATOM 1704 O O . THR A 1 212 ? 14.508 2.731 -12.295 1.00 94.94 212 THR A O 1
ATOM 1707 N N . LEU A 1 213 ? 16.175 3.216 -10.860 1.00 95.12 213 LEU A N 1
ATOM 1708 C CA . LEU A 1 213 ? 17.051 2.083 -11.172 1.00 95.12 213 LEU A CA 1
ATOM 1709 C C . LEU A 1 213 ? 17.050 1.025 -10.051 1.00 95.12 213 LEU A C 1
ATOM 1711 O O . LEU A 1 213 ? 18.101 0.524 -9.655 1.00 95.12 213 LEU A O 1
ATOM 1715 N N . THR A 1 214 ? 15.874 0.693 -9.511 1.00 94.25 214 THR A N 1
ATOM 1716 C CA . THR A 1 214 ? 15.678 -0.457 -8.608 1.00 94.25 214 THR A CA 1
ATOM 1717 C C . THR A 1 214 ? 14.704 -1.464 -9.208 1.00 94.25 214 THR A C 1
ATOM 1719 O O . THR A 1 214 ? 14.000 -1.168 -10.172 1.00 94.25 214 THR A O 1
ATOM 1722 N N . ASN A 1 215 ? 14.633 -2.666 -8.634 1.00 94.38 215 ASN A N 1
ATOM 1723 C CA . ASN A 1 215 ? 13.692 -3.686 -9.092 1.00 94.38 215 ASN A CA 1
ATOM 1724 C C . ASN A 1 215 ? 12.224 -3.249 -8.945 1.00 94.38 215 ASN A C 1
ATOM 1726 O O . ASN A 1 215 ? 11.386 -3.580 -9.781 1.00 94.38 215 ASN A O 1
ATOM 1730 N N . GLU A 1 216 ? 11.896 -2.505 -7.893 1.00 94.69 216 GLU A N 1
ATOM 1731 C CA . GLU A 1 216 ? 10.555 -1.972 -7.659 1.00 94.69 216 GLU A CA 1
ATOM 1732 C C . GLU A 1 216 ? 10.234 -0.811 -8.602 1.00 94.69 216 GLU A C 1
ATOM 1734 O O . GLU A 1 216 ? 9.148 -0.792 -9.182 1.00 94.69 216 GLU A O 1
ATOM 1739 N N . GLY A 1 217 ? 11.181 0.109 -8.827 1.00 96.38 217 GLY A N 1
ATOM 1740 C CA . GLY A 1 217 ? 11.020 1.162 -9.831 1.00 96.38 217 GLY A CA 1
ATOM 1741 C C . GLY A 1 217 ? 10.858 0.588 -11.236 1.00 96.38 217 GLY A C 1
ATOM 1742 O O . GLY A 1 217 ? 9.949 0.988 -11.957 1.00 96.38 217 GLY A O 1
ATOM 1743 N N . LEU A 1 218 ? 11.654 -0.426 -11.591 1.00 97.38 218 LEU A N 1
ATOM 1744 C CA . LEU A 1 218 ? 11.515 -1.175 -12.839 1.00 97.38 218 LEU A CA 1
ATOM 1745 C C . LEU A 1 218 ? 10.105 -1.764 -12.990 1.00 97.38 218 LEU A C 1
ATOM 1747 O O . LEU A 1 218 ? 9.478 -1.573 -14.029 1.00 97.38 218 LEU A O 1
ATOM 1751 N N . ALA A 1 219 ? 9.572 -2.428 -11.959 1.00 97.44 219 ALA A N 1
ATOM 1752 C CA . ALA A 1 219 ? 8.213 -2.973 -11.997 1.00 97.44 219 ALA A CA 1
ATOM 1753 C C . ALA A 1 219 ? 7.155 -1.884 -12.263 1.00 97.44 219 ALA A C 1
ATOM 1755 O O . ALA A 1 219 ? 6.224 -2.100 -13.042 1.00 97.44 219 ALA A O 1
ATOM 1756 N N . ILE A 1 220 ? 7.312 -0.703 -11.655 1.00 97.62 220 ILE A N 1
ATOM 1757 C CA . ILE A 1 220 ? 6.413 0.439 -11.862 1.00 97.62 220 ILE A CA 1
ATOM 1758 C C . ILE A 1 220 ? 6.526 0.973 -13.297 1.00 97.62 220 ILE A C 1
ATOM 1760 O O . ILE A 1 220 ? 5.501 1.095 -13.967 1.00 97.62 220 ILE A O 1
ATOM 1764 N N . TYR A 1 221 ? 7.740 1.212 -13.807 1.00 96.94 221 TYR A N 1
ATOM 1765 C CA . TYR A 1 221 ? 7.967 1.643 -15.195 1.00 96.94 221 TYR A CA 1
ATOM 1766 C C . TYR A 1 221 ? 7.320 0.689 -16.201 1.00 96.94 221 TYR A C 1
ATOM 1768 O O . TYR A 1 221 ? 6.595 1.122 -17.093 1.00 96.94 221 TYR A O 1
ATOM 1776 N N . LEU A 1 222 ? 7.548 -0.615 -16.034 1.00 96.12 222 LEU A N 1
ATOM 1777 C CA . LEU A 1 222 ? 6.985 -1.640 -16.910 1.00 96.12 222 LEU A CA 1
ATOM 1778 C C . LEU A 1 222 ? 5.456 -1.606 -16.906 1.00 96.12 222 LEU A C 1
ATOM 1780 O O . LEU A 1 222 ? 4.836 -1.681 -17.961 1.00 96.12 222 LEU A O 1
ATOM 1784 N N . THR A 1 223 ? 4.844 -1.424 -15.736 1.00 95.75 223 THR A N 1
ATOM 1785 C CA . THR A 1 223 ? 3.381 -1.345 -15.615 1.00 95.75 223 THR A CA 1
ATOM 1786 C C . THR A 1 223 ? 2.826 -0.078 -16.274 1.00 95.75 223 THR A C 1
ATOM 1788 O O . THR A 1 223 ? 1.777 -0.115 -16.916 1.00 95.75 223 THR A O 1
ATOM 1791 N N . ILE A 1 224 ? 3.540 1.048 -16.179 1.00 96.00 224 ILE A N 1
ATOM 1792 C CA . ILE A 1 224 ? 3.162 2.316 -16.824 1.00 96.00 224 ILE A CA 1
ATOM 1793 C C . ILE A 1 224 ? 3.317 2.250 -18.352 1.00 96.00 224 ILE A C 1
ATOM 1795 O O . ILE A 1 224 ? 2.485 2.790 -19.077 1.00 96.00 224 ILE A O 1
ATOM 1799 N N . LEU A 1 225 ? 4.355 1.592 -18.863 1.00 94.44 225 LEU A N 1
ATOM 1800 C CA . LEU A 1 225 ? 4.618 1.530 -20.304 1.00 94.44 225 LEU A CA 1
ATOM 1801 C C . LEU A 1 225 ? 3.787 0.454 -21.016 1.00 94.44 225 LEU A C 1
ATOM 1803 O O . LEU A 1 225 ? 3.384 0.648 -22.162 1.00 94.44 225 LEU A O 1
ATOM 1807 N N . HIS A 1 226 ? 3.498 -0.662 -20.341 1.00 92.06 226 HIS A N 1
ATOM 1808 C CA . HIS A 1 226 ? 2.841 -1.836 -20.928 1.00 92.06 226 HIS A CA 1
ATOM 1809 C C . HIS A 1 226 ? 1.396 -2.044 -20.451 1.00 92.06 226 HIS A C 1
ATOM 1811 O O . HIS A 1 226 ? 0.928 -3.177 -20.368 1.00 92.06 226 HIS A O 1
ATOM 1817 N N . ASN A 1 227 ? 0.673 -0.960 -20.169 1.00 91.38 227 ASN A N 1
ATOM 1818 C CA . ASN A 1 227 ? -0.784 -0.999 -19.995 1.00 91.38 227 ASN A CA 1
ATOM 1819 C C . ASN A 1 227 ? -1.524 -0.494 -21.245 1.00 91.38 227 ASN A C 1
ATOM 1821 O O . ASN A 1 227 ? -0.930 0.069 -22.168 1.00 91.38 227 ASN A O 1
ATOM 1825 N N . ASP A 1 228 ? -2.848 -0.641 -21.234 1.00 88.88 228 ASP A N 1
ATOM 1826 C CA . ASP A 1 228 ? -3.726 -0.329 -22.365 1.00 88.88 228 ASP A CA 1
ATOM 1827 C C . ASP A 1 228 ? -3.679 1.139 -22.825 1.00 88.88 228 ASP A C 1
ATOM 1829 O O . ASP A 1 228 ? -3.886 1.414 -24.009 1.00 88.88 228 ASP A O 1
ATOM 1833 N N . LYS A 1 229 ? -3.376 2.090 -21.927 1.00 88.50 229 LYS A N 1
ATOM 1834 C CA . LYS A 1 229 ? -3.337 3.530 -22.238 1.00 88.50 229 LYS A CA 1
ATOM 1835 C C . LYS A 1 229 ? -2.057 3.981 -22.941 1.00 88.50 229 LYS A C 1
ATOM 1837 O O . LYS A 1 229 ? -2.082 5.035 -23.568 1.00 88.50 229 LYS A O 1
ATOM 1842 N N . LYS A 1 230 ? -0.975 3.194 -22.878 1.00 85.56 230 LYS A N 1
ATOM 1843 C CA . LYS A 1 230 ? 0.310 3.461 -23.559 1.00 85.56 230 LYS A CA 1
ATOM 1844 C C . LYS A 1 230 ? 0.861 4.872 -23.299 1.00 85.56 230 LYS A C 1
ATOM 1846 O O . LYS A 1 230 ? 1.024 5.663 -24.227 1.00 85.56 230 LYS A O 1
ATOM 1851 N N . PHE A 1 231 ? 1.150 5.178 -22.036 1.00 92.00 231 PHE A N 1
ATOM 1852 C CA . PHE A 1 231 ? 1.741 6.460 -21.646 1.00 92.00 231 PHE A CA 1
ATOM 1853 C C . PHE A 1 231 ? 3.108 6.687 -22.310 1.00 92.00 231 PHE A C 1
ATOM 1855 O O . PHE A 1 231 ? 3.926 5.769 -22.386 1.00 92.00 231 PHE A O 1
ATOM 1862 N N . ASP A 1 232 ? 3.367 7.920 -22.754 1.00 88.75 232 ASP A N 1
ATOM 1863 C CA . ASP A 1 232 ? 4.671 8.323 -23.286 1.00 88.75 232 ASP A CA 1
ATOM 1864 C C . ASP A 1 232 ? 5.480 9.069 -22.222 1.00 88.75 232 ASP A C 1
ATOM 1866 O O . ASP A 1 232 ? 5.089 10.136 -21.749 1.00 88.75 232 ASP A O 1
ATOM 1870 N N . LEU A 1 233 ? 6.622 8.496 -21.849 1.00 92.88 233 LEU A N 1
ATOM 1871 C CA . LEU A 1 233 ? 7.504 9.039 -20.817 1.00 92.88 233 LEU A CA 1
ATOM 1872 C C . LEU A 1 233 ? 8.677 9.835 -21.402 1.00 92.88 233 LEU A C 1
ATOM 1874 O O . LEU A 1 233 ? 9.483 10.360 -20.637 1.00 92.88 233 LEU A O 1
ATOM 1878 N N . SER A 1 234 ? 8.816 9.947 -22.730 1.00 87.50 234 SER A N 1
ATOM 1879 C CA . SER A 1 234 ? 10.028 10.506 -23.353 1.00 87.50 234 SER A CA 1
ATOM 1880 C C . SER A 1 234 ? 10.316 11.965 -22.992 1.00 87.50 234 SER A C 1
ATOM 1882 O O . SER A 1 234 ? 11.461 12.398 -23.080 1.00 87.50 234 SER A O 1
ATOM 1884 N N . ASN A 1 235 ? 9.287 12.723 -22.606 1.00 88.50 235 ASN A N 1
ATOM 1885 C CA . ASN A 1 235 ? 9.387 14.154 -22.304 1.00 88.50 235 ASN A CA 1
ATOM 1886 C C . ASN A 1 235 ? 9.654 14.450 -20.820 1.00 88.50 235 ASN A C 1
ATOM 1888 O O . ASN A 1 235 ? 9.764 15.616 -20.445 1.00 88.50 235 ASN A O 1
ATOM 1892 N N . ILE A 1 236 ? 9.725 13.421 -19.972 1.00 93.31 236 ILE A N 1
ATOM 1893 C CA . ILE A 1 236 ? 9.994 13.582 -18.541 1.00 93.31 236 ILE A CA 1
ATOM 1894 C C . ILE A 1 236 ? 11.507 13.691 -18.329 1.00 93.31 236 ILE A C 1
ATOM 1896 O O . ILE A 1 236 ? 12.268 12.814 -18.740 1.00 93.31 236 ILE A O 1
ATOM 1900 N N . THR A 1 237 ? 11.944 14.759 -17.667 1.00 93.31 237 THR A N 1
ATOM 1901 C CA . THR A 1 237 ? 13.361 14.997 -17.367 1.00 93.31 237 THR A CA 1
ATOM 1902 C C . THR A 1 237 ? 13.665 14.577 -15.937 1.00 93.31 237 THR A C 1
ATOM 1904 O O . THR A 1 237 ? 13.135 15.162 -14.997 1.00 93.31 237 THR A O 1
ATOM 1907 N N . LEU A 1 238 ? 14.554 13.598 -15.782 1.00 93.62 238 LEU A N 1
ATOM 1908 C CA . LEU A 1 238 ? 15.023 13.128 -14.480 1.00 93.62 238 LEU A CA 1
ATOM 1909 C C . LEU A 1 238 ? 16.197 13.981 -13.985 1.00 93.62 238 LEU A C 1
ATOM 1911 O O . LEU A 1 238 ? 17.024 14.431 -14.780 1.00 93.62 238 LEU A O 1
ATOM 1915 N N . GLN A 1 239 ? 16.279 14.181 -12.673 1.00 93.25 239 GLN A N 1
ATOM 1916 C CA . GLN A 1 239 ? 17.401 14.839 -12.002 1.00 93.25 239 GLN A CA 1
ATOM 1917 C C . GLN A 1 239 ? 18.520 13.851 -11.656 1.00 93.25 239 GLN A C 1
ATOM 1919 O O . GLN A 1 239 ? 19.684 14.246 -11.571 1.00 93.25 239 GLN A O 1
ATOM 1924 N N . ASN A 1 240 ? 18.193 12.570 -11.458 1.00 92.38 240 ASN A N 1
ATOM 1925 C CA . ASN A 1 240 ? 19.170 11.512 -11.208 1.00 92.38 240 ASN A CA 1
ATOM 1926 C C . ASN A 1 240 ? 19.342 10.601 -12.435 1.00 92.38 240 ASN A C 1
ATOM 1928 O O . ASN A 1 240 ? 18.691 10.747 -13.470 1.00 92.38 240 ASN A O 1
ATOM 1932 N N . ASN A 1 241 ? 20.245 9.624 -12.311 1.00 91.12 241 ASN A N 1
ATOM 1933 C CA . ASN A 1 241 ? 20.443 8.597 -13.329 1.00 91.12 241 ASN A CA 1
ATOM 1934 C C . ASN A 1 241 ? 19.152 7.799 -13.565 1.00 91.12 241 ASN A C 1
ATOM 1936 O O . ASN A 1 241 ? 18.500 7.357 -12.618 1.00 91.12 241 ASN A O 1
ATOM 1940 N N . GLY A 1 242 ? 18.844 7.534 -14.833 1.00 93.00 242 GLY A N 1
ATOM 1941 C CA . GLY A 1 242 ? 17.664 6.772 -15.221 1.00 93.00 242 GLY A CA 1
ATOM 1942 C C . GLY A 1 242 ? 17.837 6.004 -16.524 1.00 93.00 242 GLY A C 1
ATOM 1943 O O . GLY A 1 242 ? 18.923 5.934 -17.103 1.00 93.00 242 GLY A O 1
ATOM 1944 N N . TRP A 1 243 ? 16.740 5.400 -16.971 1.00 95.12 243 TRP A N 1
ATOM 1945 C CA . TRP A 1 243 ? 16.691 4.630 -18.209 1.00 95.12 243 TRP A CA 1
ATOM 1946 C C . TRP A 1 243 ? 16.873 5.543 -19.420 1.00 95.12 243 TRP A C 1
ATOM 1948 O O . TRP A 1 243 ? 16.228 6.588 -19.520 1.00 95.12 243 TRP A O 1
ATOM 1958 N N . LYS A 1 244 ? 17.692 5.132 -20.398 1.00 91.56 244 LYS A N 1
ATOM 1959 C CA . LYS A 1 244 ? 17.742 5.836 -21.690 1.00 91.56 244 LYS A CA 1
ATOM 1960 C C . LYS A 1 244 ? 16.332 5.885 -22.281 1.00 91.56 244 LYS A C 1
ATOM 1962 O O . LYS A 1 244 ? 15.650 4.862 -22.296 1.00 91.56 244 LYS A O 1
ATOM 1967 N N . ASN A 1 245 ? 15.920 7.056 -22.764 1.00 90.19 245 ASN A N 1
ATOM 1968 C CA . ASN A 1 245 ? 14.579 7.318 -23.302 1.00 90.19 245 ASN A CA 1
ATOM 1969 C C . ASN A 1 245 ? 13.416 7.045 -22.323 1.00 90.19 245 ASN A C 1
ATOM 1971 O O . ASN A 1 245 ? 12.288 6.877 -22.780 1.00 90.19 245 ASN A O 1
ATOM 1975 N N . ASN A 1 246 ? 13.675 6.974 -21.009 1.00 93.44 246 ASN A N 1
ATOM 1976 C CA . ASN A 1 246 ? 12.696 6.588 -19.984 1.00 93.44 246 ASN A CA 1
ATOM 1977 C C . ASN A 1 246 ? 12.007 5.236 -20.251 1.00 93.44 246 ASN A C 1
ATOM 1979 O O . ASN A 1 246 ? 10.867 5.022 -19.846 1.00 93.44 246 ASN A O 1
ATOM 1983 N N . ASP A 1 247 ? 12.711 4.319 -20.918 1.00 94.06 247 ASP A N 1
ATOM 1984 C CA . ASP A 1 247 ? 12.192 3.008 -21.302 1.00 94.06 247 ASP A CA 1
ATOM 1985 C C . ASP A 1 247 ? 13.183 1.898 -20.907 1.00 94.06 247 ASP A C 1
ATOM 1987 O O . ASP A 1 247 ? 14.221 1.736 -21.561 1.00 94.06 247 ASP A O 1
ATOM 1991 N N . PRO A 1 248 ? 12.886 1.103 -19.861 1.00 95.19 248 PRO A N 1
ATOM 1992 C CA . PRO A 1 248 ? 13.761 0.018 -19.428 1.00 95.19 248 PRO A CA 1
ATOM 1993 C C . PRO A 1 248 ? 14.000 -1.064 -20.488 1.00 95.19 248 PRO A C 1
ATOM 1995 O O . PRO A 1 248 ? 15.021 -1.746 -20.427 1.00 95.19 248 PRO A O 1
ATOM 1998 N N . LEU A 1 249 ? 13.087 -1.227 -21.455 1.00 94.56 249 LEU A N 1
ATOM 1999 C CA . LEU A 1 249 ? 13.152 -2.274 -22.480 1.00 94.56 249 LEU A CA 1
ATOM 2000 C C . LEU A 1 249 ? 13.737 -1.800 -23.813 1.00 94.56 249 LEU A C 1
ATOM 2002 O O . LEU A 1 249 ? 13.814 -2.578 -24.767 1.00 94.56 249 LEU A O 1
ATOM 2006 N N . SER A 1 250 ? 14.206 -0.555 -23.889 1.00 93.06 250 SER A N 1
ATOM 2007 C CA . SER A 1 250 ? 15.038 -0.101 -25.003 1.00 93.06 250 SER A CA 1
ATOM 2008 C C . SER A 1 250 ? 16.346 -0.903 -25.045 1.00 93.06 250 SER A C 1
ATOM 2010 O O . SER A 1 250 ? 17.040 -1.016 -24.036 1.00 93.06 250 SER A O 1
ATOM 2012 N N . ARG A 1 251 ? 16.744 -1.413 -26.218 1.00 89.94 251 ARG A N 1
ATOM 2013 C CA . ARG A 1 251 ? 17.910 -2.307 -26.391 1.00 89.94 251 ARG A CA 1
ATOM 2014 C C . ARG A 1 251 ? 19.198 -1.775 -25.760 1.00 89.94 251 ARG A C 1
ATOM 2016 O O . ARG A 1 251 ? 19.943 -2.520 -25.131 1.00 89.94 251 ARG A O 1
ATOM 2023 N N . GLY A 1 252 ? 19.431 -0.464 -25.846 1.00 90.94 252 GLY A N 1
ATOM 2024 C CA . GLY A 1 252 ? 20.595 0.198 -25.245 1.00 90.94 252 GLY A CA 1
ATOM 2025 C C . GLY A 1 252 ? 20.639 0.203 -23.708 1.00 90.94 252 GLY A C 1
ATOM 2026 O O . GLY A 1 252 ? 21.652 0.639 -23.152 1.00 90.94 252 GLY A O 1
ATOM 2027 N N . ASN A 1 253 ? 19.570 -0.237 -23.038 1.00 94.69 253 ASN A N 1
ATOM 2028 C CA . ASN A 1 253 ? 19.462 -0.377 -21.586 1.00 94.69 253 ASN A CA 1
ATOM 2029 C C . ASN A 1 253 ? 19.635 -1.822 -21.106 1.00 94.69 253 ASN A C 1
ATOM 2031 O O . ASN A 1 253 ? 19.655 -2.026 -19.900 1.00 94.69 253 ASN A O 1
ATOM 2035 N N . LEU A 1 254 ? 19.810 -2.811 -21.991 1.00 93.81 254 LEU A N 1
ATOM 2036 C CA . LEU A 1 254 ? 19.940 -4.219 -21.597 1.00 93.81 254 LEU A CA 1
ATOM 2037 C C . LEU A 1 254 ? 21.029 -4.453 -20.513 1.00 93.81 254 LEU A C 1
ATOM 2039 O O . LEU A 1 254 ? 20.732 -5.145 -19.532 1.00 93.81 254 LEU A O 1
ATOM 2043 N N . PRO A 1 255 ? 22.239 -3.843 -20.585 1.00 92.88 255 PRO A N 1
ATOM 2044 C CA . PRO A 1 255 ? 23.241 -3.967 -19.512 1.00 92.88 255 PRO A CA 1
ATOM 2045 C C . PRO A 1 255 ? 22.755 -3.396 -18.181 1.00 92.88 255 PRO A C 1
ATOM 2047 O O . PRO A 1 255 ? 22.836 -4.052 -17.147 1.00 92.88 255 PRO A O 1
ATOM 2050 N N . LEU A 1 256 ? 22.155 -2.205 -18.233 1.00 93.31 256 LEU A N 1
ATOM 2051 C CA . LEU A 1 256 ? 21.613 -1.519 -17.065 1.00 93.31 256 LEU A CA 1
ATOM 2052 C C . LEU A 1 256 ? 20.462 -2.311 -16.427 1.00 93.31 256 LEU A C 1
ATOM 2054 O O . LEU A 1 256 ? 20.389 -2.431 -15.209 1.00 93.31 256 LEU A O 1
ATOM 2058 N N . LEU A 1 257 ? 19.590 -2.894 -17.252 1.00 94.81 257 LEU A N 1
ATOM 2059 C CA . LEU A 1 257 ? 18.481 -3.747 -16.832 1.00 94.81 257 LEU A CA 1
ATOM 2060 C C . LEU A 1 257 ? 18.991 -4.976 -16.080 1.00 94.81 257 LEU A C 1
ATOM 2062 O O . LEU A 1 257 ? 18.474 -5.307 -15.015 1.00 94.81 257 LEU A O 1
ATOM 2066 N N . THR A 1 258 ? 20.038 -5.612 -16.601 1.00 92.44 258 THR A N 1
ATOM 2067 C CA . THR A 1 258 ? 20.679 -6.769 -15.964 1.00 92.44 258 THR A CA 1
ATOM 2068 C C . THR A 1 258 ? 21.286 -6.404 -14.611 1.00 92.44 258 THR A C 1
ATOM 2070 O O . THR A 1 258 ? 21.087 -7.125 -13.630 1.00 92.44 258 THR A O 1
ATOM 2073 N N . ASP A 1 259 ? 21.958 -5.254 -14.525 1.00 90.12 259 ASP A N 1
ATOM 2074 C CA . ASP A 1 259 ? 22.533 -4.772 -13.270 1.00 90.12 259 ASP A CA 1
ATOM 2075 C C . ASP A 1 259 ? 21.464 -4.451 -12.212 1.00 90.12 259 ASP A C 1
ATOM 2077 O O . ASP A 1 259 ? 21.648 -4.779 -11.034 1.00 90.12 259 ASP A O 1
ATOM 2081 N N . VAL A 1 260 ? 20.332 -3.863 -12.618 1.00 92.38 260 VAL A N 1
ATOM 2082 C CA . VAL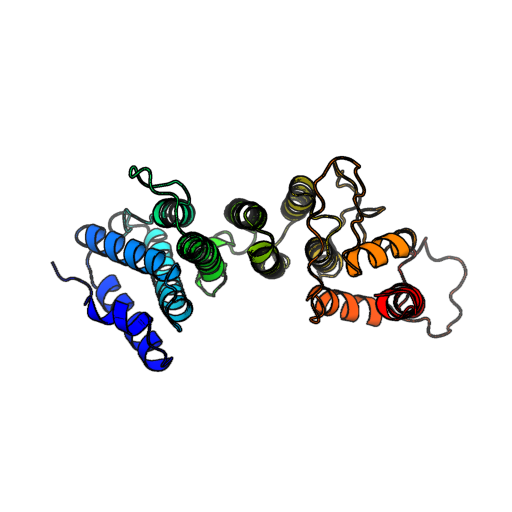 A 1 260 ? 19.185 -3.613 -11.729 1.00 92.38 260 VAL A CA 1
ATOM 2083 C C . VAL A 1 260 ? 18.589 -4.927 -11.220 1.00 92.38 260 VAL A C 1
ATOM 2085 O O . VAL A 1 260 ? 18.368 -5.068 -10.015 1.00 92.38 260 VAL A O 1
ATOM 2088 N N . LEU A 1 261 ? 18.386 -5.912 -12.103 1.00 91.12 261 LEU A N 1
ATOM 2089 C CA . LEU A 1 261 ? 17.812 -7.213 -11.742 1.00 91.12 261 LEU A CA 1
ATOM 2090 C C . LEU A 1 261 ? 18.665 -7.968 -10.726 1.00 91.12 261 LEU A C 1
ATOM 2092 O O . LEU A 1 261 ? 18.123 -8.541 -9.777 1.00 91.12 261 LEU A O 1
ATOM 2096 N N . ARG A 1 262 ? 19.992 -7.909 -10.876 1.00 84.25 262 ARG A N 1
ATOM 2097 C CA . ARG A 1 262 ? 20.953 -8.500 -9.935 1.00 84.25 262 ARG A CA 1
ATOM 2098 C C . ARG A 1 262 ? 20.989 -7.781 -8.580 1.00 84.25 262 ARG A C 1
ATOM 2100 O O . ARG A 1 262 ? 21.633 -8.267 -7.658 1.00 84.25 262 ARG A O 1
ATOM 2107 N N . GLN A 1 263 ? 20.337 -6.622 -8.449 1.00 73.44 263 GLN A N 1
ATOM 2108 C CA . GLN A 1 263 ? 20.513 -5.711 -7.312 1.00 73.44 263 GLN A CA 1
ATOM 2109 C C . GLN A 1 263 ? 21.987 -5.324 -7.098 1.00 73.44 263 GLN A C 1
ATOM 2111 O O . GLN A 1 263 ? 22.375 -4.911 -6.003 1.00 73.44 263 GLN A O 1
ATOM 2116 N N . SER A 1 264 ? 22.824 -5.438 -8.137 1.00 57.03 264 SER A N 1
ATOM 2117 C CA . SER A 1 264 ? 24.161 -4.852 -8.100 1.00 57.03 264 SER A CA 1
ATOM 2118 C C . SER A 1 264 ? 23.998 -3.348 -7.957 1.00 57.03 264 SER A C 1
ATOM 2120 O O . SER A 1 264 ? 23.126 -2.762 -8.590 1.00 57.03 264 SER A O 1
ATOM 2122 N N . THR A 1 265 ? 24.795 -2.716 -7.101 1.00 48.22 265 THR A N 1
ATOM 2123 C CA . THR A 1 265 ? 24.744 -1.271 -6.875 1.00 48.22 265 THR A CA 1
ATOM 2124 C C . THR A 1 265 ? 25.054 -0.521 -8.172 1.00 48.22 265 THR A C 1
ATOM 2126 O O . THR A 1 265 ? 26.200 -0.202 -8.473 1.00 48.22 265 THR A O 1
ATOM 2129 N N . VAL A 1 266 ? 24.009 -0.231 -8.949 1.00 45.81 266 VAL A N 1
ATOM 2130 C CA . VAL A 1 266 ? 24.080 0.514 -10.216 1.00 45.81 266 VAL A CA 1
ATOM 2131 C C . VAL A 1 266 ? 24.566 1.951 -9.974 1.00 45.81 266 VAL A C 1
ATOM 2133 O O . VAL A 1 266 ? 25.157 2.582 -10.845 1.00 45.81 266 VAL A O 1
ATOM 2136 N N . SER A 1 267 ?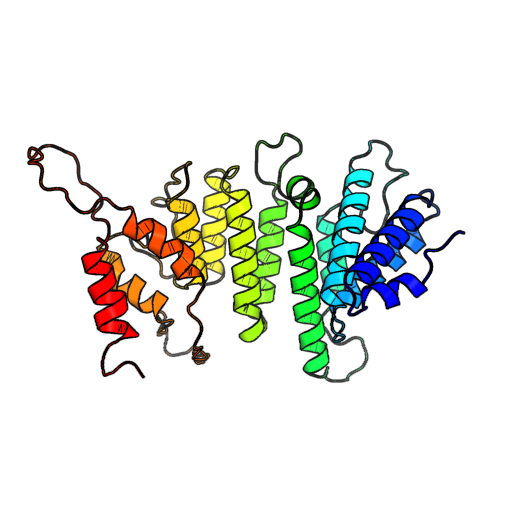 24.415 2.436 -8.739 1.00 40.19 267 SER A N 1
ATOM 2137 C CA . SER A 1 267 ? 24.949 3.705 -8.248 1.00 40.19 267 SER A CA 1
ATOM 2138 C C . SER A 1 267 ? 26.216 3.478 -7.417 1.00 40.19 267 SER A C 1
ATOM 2140 O O . SER A 1 267 ? 26.180 3.507 -6.187 1.00 40.19 267 SER A O 1
ATOM 2142 N N . LYS A 1 268 ? 27.360 3.256 -8.073 1.00 36.22 268 LYS A N 1
ATOM 2143 C CA . LYS A 1 268 ? 28.675 3.390 -7.426 1.00 36.22 268 LYS A CA 1
ATOM 2144 C C . LYS A 1 268 ? 29.037 4.875 -7.317 1.00 36.22 268 LYS A C 1
ATOM 2146 O O . LYS A 1 268 ? 29.773 5.388 -8.147 1.00 36.22 268 LYS A O 1
ATOM 2151 N N . ASN A 1 269 ? 28.519 5.554 -6.294 1.00 34.06 269 ASN A N 1
ATOM 2152 C CA . ASN A 1 269 ? 29.101 6.812 -5.825 1.00 34.06 269 ASN A CA 1
ATOM 2153 C C . ASN A 1 269 ? 29.953 6.518 -4.586 1.00 34.06 269 ASN A C 1
ATOM 2155 O O . ASN A 1 269 ? 29.484 5.900 -3.632 1.00 34.06 269 ASN A O 1
ATOM 2159 N N . GLU A 1 270 ? 31.204 6.972 -4.610 1.00 34.19 270 GLU A N 1
ATOM 2160 C CA . GLU A 1 270 ? 32.291 6.601 -3.689 1.00 34.19 270 GLU A CA 1
ATOM 2161 C C . GLU A 1 270 ? 32.074 6.972 -2.205 1.00 34.19 270 GLU A C 1
ATOM 2163 O O . GLU A 1 270 ? 32.894 6.608 -1.373 1.00 34.19 270 GLU A O 1
ATOM 2168 N N . ASN A 1 271 ? 30.963 7.623 -1.834 1.00 33.53 271 ASN A N 1
ATOM 2169 C CA . ASN A 1 271 ? 30.730 8.128 -0.471 1.00 33.53 271 ASN A CA 1
ATOM 2170 C C . ASN A 1 271 ? 29.405 7.703 0.189 1.00 33.53 271 ASN A C 1
ATOM 2172 O O . ASN A 1 271 ? 29.065 8.212 1.256 1.00 33.53 271 ASN A O 1
ATOM 2176 N N . SER A 1 272 ? 28.642 6.772 -0.389 1.00 34.28 272 SER A N 1
ATOM 2177 C CA . SER A 1 272 ? 27.474 6.197 0.298 1.00 34.28 272 SER A CA 1
ATOM 2178 C C . SER A 1 272 ? 27.841 4.871 0.953 1.00 34.28 272 SER A C 1
ATOM 2180 O O . SER A 1 272 ? 28.265 3.943 0.266 1.00 34.28 272 SER A O 1
ATOM 2182 N N . THR A 1 273 ? 27.650 4.776 2.272 1.00 33.94 273 THR A N 1
ATOM 2183 C CA . THR A 1 273 ? 27.748 3.532 3.039 1.00 33.94 273 THR A CA 1
ATOM 2184 C C . THR A 1 273 ? 26.833 2.486 2.412 1.00 33.94 273 THR A C 1
ATOM 2186 O O . THR A 1 273 ? 25.609 2.533 2.525 1.00 33.94 273 THR A O 1
ATOM 2189 N N . VAL A 1 274 ? 27.456 1.567 1.680 1.00 41.22 274 VAL A N 1
ATOM 2190 C CA . VAL A 1 274 ? 26.806 0.477 0.962 1.00 41.22 274 VAL A CA 1
ATOM 2191 C C . VAL A 1 274 ? 25.972 -0.315 1.962 1.00 41.22 274 VAL A C 1
ATOM 2193 O O . VAL A 1 274 ? 26.511 -1.018 2.817 1.00 41.22 274 VAL A O 1
ATOM 2196 N N . SER A 1 275 ? 24.646 -0.211 1.867 1.00 43.59 275 SER A N 1
ATOM 2197 C CA . SER A 1 275 ? 23.807 -1.268 2.412 1.00 43.59 275 SER A CA 1
ATOM 2198 C C . SER A 1 275 ? 24.075 -2.487 1.541 1.00 43.59 275 SER A C 1
ATOM 2200 O O . SER A 1 275 ? 23.717 -2.506 0.366 1.00 43.59 275 SER A O 1
ATOM 2202 N N . GLN A 1 276 ? 24.816 -3.456 2.084 1.00 43.59 276 GLN A N 1
ATOM 2203 C CA . GLN A 1 276 ? 24.980 -4.759 1.451 1.00 43.59 276 GLN A CA 1
ATOM 2204 C C . GLN A 1 276 ? 23.590 -5.236 1.035 1.00 43.59 276 GLN A C 1
ATOM 2206 O O . GLN A 1 276 ? 22.685 -5.313 1.872 1.00 43.59 276 GLN A O 1
ATOM 2211 N N . ALA A 1 277 ? 23.415 -5.493 -0.262 1.00 53.09 277 ALA A N 1
ATOM 2212 C CA . ALA A 1 277 ? 22.253 -6.207 -0.749 1.00 53.09 277 ALA A CA 1
ATOM 2213 C C . ALA A 1 277 ? 22.227 -7.528 0.024 1.00 53.09 277 ALA A C 1
ATOM 2215 O O . ALA A 1 277 ? 23.119 -8.364 -0.123 1.00 53.09 277 ALA A O 1
ATOM 2216 N N . ASN A 1 278 ? 21.274 -7.659 0.945 1.00 54.38 278 ASN A N 1
ATOM 2217 C CA . ASN A 1 278 ? 21.093 -8.892 1.687 1.00 54.38 278 ASN A CA 1
ATOM 2218 C C . ASN A 1 278 ? 20.715 -9.945 0.653 1.00 54.38 278 ASN A C 1
ATOM 2220 O O . ASN A 1 278 ? 19.624 -9.876 0.093 1.00 54.38 278 ASN A O 1
ATOM 2224 N N . TRP A 1 279 ? 21.621 -10.879 0.374 1.00 58.97 279 TRP A N 1
ATOM 2225 C CA . TRP A 1 279 ? 21.336 -11.991 -0.517 1.00 58.97 279 TRP A CA 1
ATOM 2226 C C . TRP A 1 279 ? 20.080 -12.714 -0.018 1.00 58.97 279 TRP A C 1
ATOM 2228 O O . TRP A 1 279 ? 19.984 -13.071 1.160 1.00 58.97 279 TRP A O 1
ATOM 2238 N N . THR A 1 280 ? 19.093 -12.887 -0.897 1.00 66.69 280 THR A N 1
ATOM 2239 C CA . THR A 1 280 ? 17.865 -13.620 -0.584 1.00 66.69 280 THR A CA 1
ATOM 2240 C C . THR A 1 280 ? 17.683 -14.741 -1.602 1.00 66.69 280 THR A C 1
ATOM 2242 O O . THR A 1 280 ? 17.800 -14.483 -2.799 1.00 66.69 280 THR A O 1
ATOM 2245 N N . PRO A 1 281 ? 17.317 -15.961 -1.169 1.00 71.06 281 PRO A N 1
ATOM 2246 C CA . PRO A 1 281 ? 17.054 -17.073 -2.081 1.00 71.06 281 PRO A CA 1
ATOM 2247 C C . PRO A 1 281 ? 15.729 -16.911 -2.849 1.00 71.06 281 PRO A C 1
ATOM 2249 O O . PRO A 1 281 ? 15.368 -17.767 -3.653 1.00 71.06 281 PRO A O 1
ATOM 2252 N N . ARG A 1 282 ? 14.959 -15.848 -2.578 1.00 82.38 282 ARG A N 1
ATOM 2253 C CA . ARG A 1 282 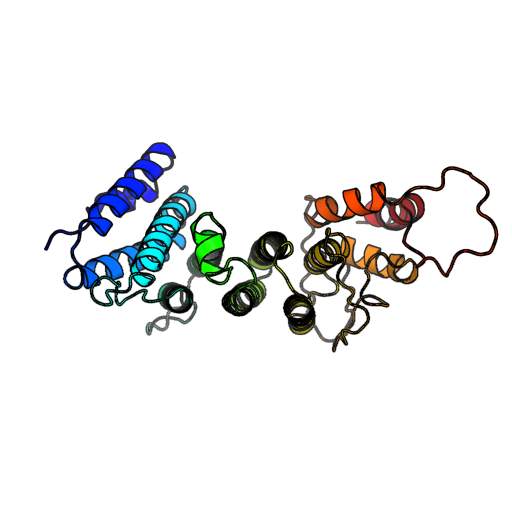? 13.670 -15.588 -3.214 1.00 82.38 282 ARG A CA 1
ATOM 2254 C C . ARG A 1 282 ? 13.848 -14.603 -4.362 1.00 82.38 282 ARG A C 1
ATOM 2256 O O . ARG A 1 282 ? 14.330 -13.490 -4.172 1.00 82.38 282 ARG A O 1
ATOM 2263 N N . LEU A 1 283 ? 13.353 -14.991 -5.533 1.00 86.69 283 LEU A N 1
ATOM 2264 C CA . LEU A 1 283 ? 13.292 -14.111 -6.691 1.00 86.69 283 LEU A CA 1
ATOM 2265 C C . LEU A 1 283 ? 12.375 -12.907 -6.410 1.00 86.69 283 LEU A C 1
ATOM 2267 O O . LEU A 1 283 ? 11.261 -13.056 -5.895 1.00 86.69 283 LEU A O 1
ATOM 2271 N N . HIS A 1 284 ? 12.841 -11.711 -6.764 1.00 91.50 284 HIS A N 1
ATOM 2272 C CA . HIS A 1 284 ? 12.077 -10.480 -6.587 1.00 91.50 284 HIS A CA 1
ATOM 2273 C C . HIS A 1 284 ? 10.791 -10.480 -7.440 1.00 91.50 284 HIS A C 1
ATOM 2275 O O . HIS A 1 284 ? 10.747 -11.065 -8.524 1.00 91.50 284 HIS A O 1
ATOM 2281 N N . PHE A 1 285 ? 9.727 -9.803 -6.991 1.00 93.81 285 PHE A N 1
ATOM 2282 C CA . PHE A 1 285 ? 8.420 -9.848 -7.670 1.00 93.81 285 PHE A CA 1
ATOM 2283 C C . PHE A 1 285 ? 8.425 -9.235 -9.080 1.00 93.81 285 PHE A C 1
ATOM 2285 O O . PHE A 1 285 ? 7.571 -9.584 -9.891 1.00 93.81 285 PHE A O 1
ATOM 2292 N N . VAL A 1 286 ? 9.395 -8.366 -9.387 1.00 95.31 286 VAL A N 1
ATOM 2293 C CA . VAL A 1 286 ? 9.563 -7.722 -10.705 1.00 95.31 286 VAL A CA 1
ATOM 2294 C C . VAL A 1 286 ? 9.581 -8.726 -11.855 1.00 95.31 286 VAL A C 1
ATOM 2296 O O . VAL A 1 286 ? 9.033 -8.446 -12.913 1.00 95.31 286 VAL A O 1
ATOM 2299 N N . TRP A 1 287 ? 10.114 -9.930 -11.640 1.00 94.56 287 TRP A N 1
ATOM 2300 C CA . TRP A 1 287 ? 10.151 -10.983 -12.654 1.00 94.56 287 TRP A CA 1
ATOM 2301 C C . TRP A 1 287 ? 8.755 -11.429 -13.097 1.00 94.56 287 TRP A C 1
ATOM 2303 O O . TRP A 1 287 ? 8.560 -11.754 -14.265 1.00 94.56 287 TRP A O 1
ATOM 2313 N N . LYS A 1 288 ? 7.761 -11.372 -12.198 1.00 94.38 288 LYS A N 1
ATOM 2314 C CA . LYS A 1 288 ? 6.357 -11.655 -12.532 1.00 94.38 288 LYS A CA 1
ATOM 2315 C C . LYS A 1 288 ? 5.734 -10.584 -13.428 1.00 94.38 288 LYS A C 1
ATOM 2317 O O . LYS A 1 288 ? 4.741 -10.869 -14.082 1.00 94.38 288 LYS A O 1
ATOM 2322 N N . VAL A 1 289 ? 6.299 -9.377 -13.442 1.00 95.50 289 VAL A N 1
ATOM 2323 C CA . VAL A 1 289 ? 5.875 -8.264 -14.305 1.00 95.50 289 VAL A CA 1
ATOM 2324 C C . VAL A 1 289 ? 6.653 -8.295 -15.621 1.00 95.50 289 VAL A C 1
ATOM 2326 O O . VAL A 1 289 ? 6.070 -8.208 -16.695 1.00 95.50 289 VAL A O 1
ATOM 2329 N N . LEU A 1 290 ? 7.971 -8.475 -15.537 1.00 95.81 290 LEU A N 1
ATOM 2330 C CA . LEU A 1 290 ? 8.900 -8.416 -16.661 1.00 95.81 290 LEU A CA 1
ATOM 2331 C C . LEU A 1 290 ? 8.736 -9.575 -17.650 1.00 95.81 290 LEU A C 1
ATOM 2333 O O . LEU A 1 290 ? 8.676 -9.338 -18.854 1.00 95.81 290 LEU A O 1
ATOM 2337 N N . LEU A 1 291 ? 8.667 -10.820 -17.162 1.00 94.12 291 LEU A N 1
ATOM 2338 C CA . LEU A 1 291 ? 8.644 -11.996 -18.038 1.00 94.12 291 LEU A CA 1
ATOM 2339 C C . LEU A 1 291 ? 7.422 -12.022 -18.965 1.00 94.12 291 LEU A C 1
ATOM 2341 O O . LEU A 1 291 ? 7.623 -12.234 -20.158 1.00 94.12 291 LEU A O 1
ATOM 2345 N N . PRO A 1 292 ? 6.181 -11.756 -18.503 1.00 94.19 292 PRO A N 1
ATOM 2346 C CA . PRO A 1 292 ? 5.050 -11.650 -19.418 1.00 94.19 292 PRO A CA 1
ATOM 2347 C C . PRO A 1 292 ? 5.287 -10.627 -20.532 1.00 94.19 292 PRO A C 1
ATOM 2349 O O . PRO A 1 292 ? 4.975 -10.911 -21.680 1.00 94.19 292 PRO A O 1
ATOM 2352 N N . ILE A 1 293 ? 5.894 -9.478 -20.234 1.00 93.50 293 ILE A N 1
ATOM 2353 C CA . ILE A 1 293 ? 6.130 -8.426 -21.229 1.00 93.50 293 ILE A CA 1
ATOM 2354 C C . ILE A 1 293 ? 7.170 -8.865 -22.269 1.00 93.50 293 ILE A C 1
ATOM 2356 O O . ILE A 1 293 ? 6.921 -8.749 -23.468 1.00 93.50 293 ILE A O 1
ATOM 2360 N N . ILE A 1 294 ? 8.310 -9.406 -21.828 1.00 90.88 294 ILE A N 1
ATOM 2361 C CA . ILE A 1 294 ? 9.398 -9.828 -22.726 1.00 90.88 294 ILE A CA 1
ATOM 2362 C C . ILE A 1 294 ? 9.043 -11.107 -23.502 1.00 90.88 294 ILE A C 1
ATOM 2364 O O . ILE A 1 294 ? 9.506 -11.287 -24.621 1.00 90.88 294 ILE A O 1
ATOM 2368 N N . CYS A 1 295 ? 8.221 -12.006 -22.960 1.00 88.88 295 CYS A N 1
ATOM 2369 C CA . CYS A 1 295 ? 7.809 -13.211 -23.690 1.00 88.88 295 CYS A CA 1
ATOM 2370 C C . CYS A 1 295 ? 6.753 -12.928 -24.770 1.00 88.88 295 CYS A C 1
ATOM 2372 O O . CYS A 1 295 ? 6.633 -13.704 -25.714 1.00 88.88 295 CYS A O 1
ATOM 2374 N N . HIS A 1 296 ? 5.972 -11.851 -24.629 1.00 80.44 296 HIS A N 1
ATOM 2375 C CA . HIS A 1 296 ? 4.925 -11.479 -25.589 1.00 80.44 296 HIS A CA 1
ATOM 2376 C C . HIS A 1 296 ? 5.397 -10.463 -26.637 1.00 80.44 296 HIS A C 1
ATOM 2378 O O . HIS A 1 296 ? 4.620 -10.124 -27.534 1.00 80.44 296 HIS A O 1
ATOM 2384 N N . THR A 1 297 ? 6.647 -9.986 -26.584 1.00 64.25 297 THR A N 1
ATOM 2385 C CA . THR A 1 297 ? 7.227 -9.308 -27.745 1.00 64.25 297 THR A CA 1
ATOM 2386 C C . THR A 1 297 ? 7.380 -10.345 -28.859 1.00 64.25 297 THR A C 1
ATOM 2388 O O . THR A 1 297 ? 8.019 -11.375 -28.644 1.00 64.25 297 THR A O 1
ATOM 2391 N N . PRO A 1 298 ? 6.751 -10.142 -30.032 1.00 53.62 298 PRO A N 1
ATOM 2392 C CA . PRO A 1 298 ? 6.783 -11.133 -31.094 1.00 53.62 298 PRO A CA 1
ATOM 2393 C C . PRO A 1 298 ? 8.238 -11.414 -31.477 1.00 53.62 298 PRO A C 1
ATOM 2395 O O . PRO A 1 298 ? 8.940 -10.548 -31.995 1.00 53.62 298 PRO A O 1
ATOM 2398 N N . SER A 1 299 ? 8.688 -12.635 -31.186 1.00 44.22 299 SER A N 1
ATOM 2399 C CA . SER A 1 299 ? 9.880 -13.201 -31.805 1.00 44.22 299 SER A CA 1
ATOM 2400 C C . SER A 1 299 ? 9.576 -13.321 -33.291 1.00 44.22 299 SER A C 1
ATOM 2402 O O . SER A 1 299 ? 8.509 -13.817 -33.649 1.00 44.22 299 SER A O 1
ATOM 2404 N N . ASP A 1 300 ? 10.472 -12.818 -34.136 1.00 40.97 300 ASP A N 1
ATOM 2405 C CA . ASP A 1 300 ? 10.338 -12.825 -35.590 1.00 40.97 300 ASP A CA 1
ATOM 2406 C C . ASP A 1 300 ? 9.877 -14.201 -36.103 1.00 40.97 300 ASP A C 1
ATOM 2408 O O . ASP A 1 300 ? 10.675 -15.129 -36.237 1.00 40.97 300 ASP A O 1
ATOM 2412 N N . ASN A 1 301 ? 8.593 -14.320 -36.449 1.00 35.88 301 ASN A N 1
ATOM 2413 C CA . ASN A 1 301 ? 8.206 -15.251 -37.493 1.00 35.88 301 ASN A CA 1
ATOM 2414 C C . ASN A 1 301 ? 8.691 -14.637 -38.804 1.00 35.88 301 ASN A C 1
ATOM 2416 O O . ASN A 1 301 ? 8.372 -13.499 -39.147 1.00 35.88 301 ASN A O 1
ATOM 2420 N N . THR A 1 302 ? 9.517 -15.408 -39.494 1.00 40.78 302 THR A N 1
ATOM 2421 C CA . THR A 1 302 ? 10.170 -15.118 -40.765 1.00 40.78 302 THR A CA 1
ATOM 2422 C C . THR A 1 302 ? 9.163 -14.826 -41.878 1.00 40.78 302 THR A C 1
ATOM 2424 O O . THR A 1 302 ? 8.887 -15.686 -42.710 1.00 40.78 302 THR A O 1
ATOM 2427 N N . GLU A 1 303 ? 8.645 -13.605 -41.946 1.00 35.00 303 GLU A N 1
ATOM 2428 C CA . GLU A 1 303 ? 7.997 -13.096 -43.151 1.00 35.00 303 GLU A CA 1
ATOM 2429 C C . GLU A 1 303 ? 8.684 -11.813 -43.608 1.00 35.00 303 GLU A C 1
ATOM 2431 O O . GLU A 1 303 ? 8.878 -10.860 -42.858 1.00 35.00 303 GLU A O 1
ATOM 2436 N N . HIS A 1 304 ? 9.107 -11.822 -44.870 1.00 40.41 304 HIS A N 1
ATOM 2437 C CA . HIS A 1 304 ? 9.761 -10.721 -45.560 1.00 40.41 304 HIS A CA 1
ATOM 2438 C C . HIS A 1 304 ? 8.976 -9.403 -45.421 1.00 40.41 304 HIS A C 1
ATOM 2440 O O . HIS A 1 304 ? 8.035 -9.150 -46.173 1.00 40.41 304 HIS A O 1
ATOM 2446 N N . VAL A 1 305 ? 9.405 -8.509 -44.525 1.00 38.84 305 VAL A N 1
ATOM 2447 C CA . VAL A 1 305 ? 8.863 -7.146 -44.457 1.00 38.84 305 VAL A CA 1
ATOM 2448 C C . VAL A 1 305 ? 9.718 -6.201 -45.302 1.00 38.84 305 VAL A C 1
ATOM 2450 O O . VAL A 1 305 ? 10.906 -5.987 -45.067 1.00 38.84 305 VAL A O 1
ATOM 2453 N N . ASN A 1 306 ? 9.081 -5.624 -46.321 1.00 35.62 306 ASN A N 1
ATOM 2454 C CA . ASN A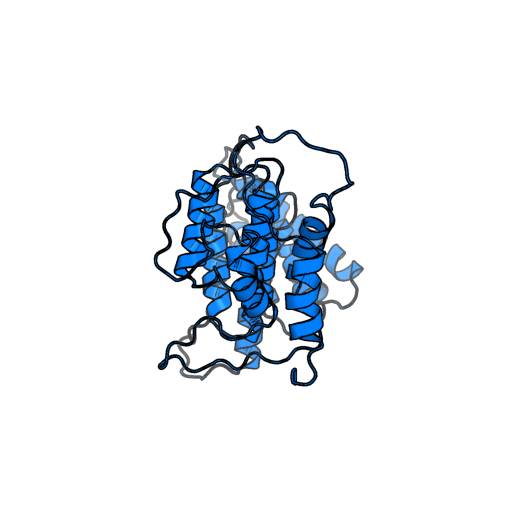 1 306 ? 9.625 -4.598 -47.207 1.00 35.62 306 ASN A CA 1
ATOM 2455 C C . ASN A 1 306 ? 10.270 -3.419 -46.444 1.00 35.62 306 ASN A C 1
ATOM 2457 O O . ASN A 1 306 ? 9.693 -2.882 -45.499 1.00 35.62 306 ASN A O 1
ATOM 2461 N N . LYS A 1 307 ? 11.424 -2.953 -46.951 1.00 39.97 307 LYS A N 1
ATOM 2462 C CA . LYS A 1 307 ? 12.343 -1.899 -46.445 1.00 39.97 307 LYS A CA 1
ATOM 2463 C C . LYS A 1 307 ? 11.767 -0.473 -46.240 1.00 39.97 307 LYS A C 1
ATOM 2465 O O . LYS A 1 307 ? 12.508 0.503 -46.312 1.00 39.97 307 LYS A O 1
ATOM 2470 N N . LYS A 1 308 ? 10.468 -0.287 -45.998 1.00 38.78 308 LYS A N 1
ATOM 2471 C CA . LYS A 1 308 ? 9.851 1.048 -45.829 1.00 38.78 308 LYS A CA 1
ATOM 2472 C C . LYS A 1 308 ? 8.827 1.125 -44.691 1.00 38.78 308 LYS A C 1
ATOM 2474 O O . LYS A 1 308 ? 7.801 1.790 -44.827 1.00 38.78 308 LYS A O 1
ATOM 2479 N N . ARG A 1 309 ? 9.101 0.503 -43.541 1.00 38.78 309 ARG A N 1
ATOM 2480 C CA . ARG A 1 309 ? 8.390 0.821 -42.291 1.00 38.78 309 ARG A CA 1
ATOM 2481 C C . ARG A 1 309 ? 9.337 1.489 -41.292 1.00 38.78 309 ARG A C 1
ATOM 2483 O O . ARG A 1 309 ? 10.488 1.102 -41.146 1.00 38.78 309 ARG A O 1
ATOM 2490 N N . LYS A 1 310 ? 8.831 2.596 -40.744 1.00 37.97 310 LYS A N 1
ATOM 2491 C CA . LYS A 1 310 ? 9.430 3.553 -39.802 1.00 37.97 310 LYS A CA 1
ATOM 2492 C C . LYS A 1 310 ? 10.286 2.877 -38.727 1.00 37.97 310 LYS A C 1
ATOM 2494 O O . LYS A 1 310 ? 9.860 1.846 -38.236 1.00 37.97 310 LYS A O 1
ATOM 2499 N N . LYS A 1 311 ? 11.393 3.533 -38.330 1.00 38.97 311 LYS A N 1
ATOM 2500 C CA . LYS A 1 311 ? 12.200 3.291 -37.111 1.00 38.97 311 LYS A CA 1
ATOM 2501 C C . LYS A 1 311 ? 11.392 2.556 -36.029 1.00 38.97 311 LYS A C 1
ATOM 2503 O O . LYS A 1 311 ? 10.704 3.205 -35.242 1.00 38.97 311 LYS A O 1
ATOM 2508 N N . GLU A 1 312 ? 11.449 1.230 -36.007 1.00 46.69 312 GLU A N 1
ATOM 2509 C CA . GLU A 1 312 ? 10.991 0.476 -34.846 1.00 46.69 312 GLU A CA 1
ATOM 2510 C C . GLU A 1 312 ? 11.944 0.838 -33.710 1.00 46.69 312 GLU A C 1
ATOM 2512 O O . GLU A 1 312 ? 13.163 0.831 -33.894 1.00 46.69 312 GLU A O 1
ATOM 2517 N N . LYS A 1 313 ? 11.400 1.252 -32.558 1.00 56.81 313 LYS A N 1
ATOM 2518 C CA . LYS A 1 313 ? 12.207 1.358 -31.340 1.00 56.81 313 LYS A CA 1
ATOM 2519 C C . LYS A 1 313 ? 12.849 -0.018 -31.159 1.00 56.81 313 LYS A C 1
ATOM 2521 O O . LYS A 1 313 ? 12.126 -1.007 -31.095 1.00 56.81 313 LYS A O 1
ATOM 2526 N N . GLU A 1 314 ? 14.178 -0.092 -31.162 1.00 72.94 314 GLU A N 1
ATOM 2527 C CA . GLU A 1 314 ? 14.884 -1.352 -30.936 1.00 72.94 314 GLU A CA 1
ATOM 2528 C C . GLU A 1 314 ? 14.577 -1.820 -29.508 1.00 72.94 314 GLU A C 1
ATOM 2530 O O . GLU A 1 314 ? 15.162 -1.322 -28.546 1.00 72.94 314 GLU A O 1
ATOM 2535 N N . ILE A 1 315 ? 13.602 -2.716 -29.370 1.00 86.12 315 ILE A N 1
ATOM 2536 C CA . ILE A 1 315 ? 13.184 -3.316 -28.101 1.00 86.12 315 ILE A CA 1
ATOM 2537 C C . ILE A 1 315 ? 14.032 -4.567 -27.854 1.00 86.12 315 ILE A C 1
ATOM 2539 O O . ILE A 1 315 ? 14.396 -5.278 -28.793 1.00 86.12 315 ILE A O 1
ATOM 2543 N N . ILE A 1 316 ? 14.353 -4.833 -26.588 1.00 90.19 316 ILE A N 1
ATOM 2544 C CA . ILE A 1 316 ? 15.067 -6.042 -26.166 1.00 90.19 316 ILE A CA 1
ATOM 2545 C C . ILE A 1 316 ? 14.255 -7.292 -26.547 1.00 90.19 316 ILE A C 1
ATOM 2547 O O . ILE A 1 316 ? 13.097 -7.440 -26.150 1.00 90.19 316 ILE A O 1
ATOM 2551 N N . LYS A 1 317 ? 14.876 -8.221 -27.283 1.00 90.44 317 LYS A N 1
ATOM 2552 C CA . LYS A 1 317 ? 14.278 -9.528 -27.603 1.00 90.44 317 LYS A CA 1
ATOM 2553 C C . LYS A 1 317 ? 14.472 -10.514 -26.450 1.00 90.44 317 LYS A C 1
ATOM 2555 O O . LYS A 1 317 ? 15.483 -10.455 -25.755 1.00 90.44 317 LYS A O 1
ATOM 2560 N N . PHE A 1 318 ? 13.555 -11.475 -26.300 1.00 92.00 318 PHE A N 1
ATOM 2561 C CA . PHE A 1 318 ? 13.632 -12.492 -25.242 1.00 92.00 318 PHE A CA 1
ATOM 2562 C C . PHE A 1 318 ? 14.969 -13.243 -25.217 1.00 92.00 318 PHE A C 1
ATOM 2564 O O . PHE A 1 318 ? 15.558 -13.374 -24.151 1.00 92.00 318 PHE A O 1
ATOM 2571 N N . GLY A 1 319 ? 15.474 -13.692 -26.373 1.00 91.94 319 GLY A N 1
ATOM 2572 C CA . GLY A 1 319 ? 16.742 -14.430 -26.433 1.00 91.94 319 GLY A CA 1
ATOM 2573 C C . GLY A 1 319 ? 17.937 -13.609 -25.939 1.00 91.94 319 GLY A C 1
ATOM 2574 O O . GLY A 1 319 ? 18.713 -14.091 -25.122 1.00 91.94 319 GLY A O 1
ATOM 2575 N N . GLU A 1 320 ? 18.036 -12.346 -26.371 1.00 92.12 320 GLU A N 1
ATOM 2576 C CA . GLU A 1 320 ? 19.090 -11.415 -25.935 1.00 92.12 320 GLU A CA 1
ATOM 2577 C C . GLU A 1 320 ? 18.983 -11.123 -24.429 1.00 92.12 320 GLU A C 1
ATOM 2579 O O . GLU A 1 320 ? 19.986 -11.108 -23.717 1.00 92.12 320 GLU A O 1
ATOM 2584 N N . PHE A 1 321 ? 17.756 -10.922 -23.935 1.00 94.44 321 PHE A N 1
ATOM 2585 C CA . PHE A 1 321 ? 17.492 -10.735 -22.513 1.00 94.44 321 PHE A CA 1
ATOM 2586 C C . PHE A 1 321 ? 17.912 -11.951 -21.690 1.00 94.44 321 PHE A C 1
ATOM 2588 O O . PHE A 1 321 ? 18.636 -11.796 -20.713 1.00 94.44 321 PHE A O 1
ATOM 2595 N N . TRP A 1 322 ? 17.452 -13.145 -22.067 1.00 94.06 322 TRP A N 1
ATOM 2596 C CA . TRP A 1 322 ? 17.686 -14.364 -21.300 1.00 94.06 322 TRP A CA 1
ATOM 2597 C C . TRP A 1 322 ? 19.175 -14.689 -21.223 1.00 94.06 322 TRP A C 1
ATOM 2599 O O . TRP A 1 322 ? 19.700 -14.890 -20.129 1.00 94.06 322 TRP A O 1
ATOM 2609 N N . GLN A 1 323 ? 19.866 -14.626 -22.363 1.00 93.00 323 GLN A N 1
ATOM 2610 C CA . GLN A 1 323 ? 21.302 -14.858 -22.422 1.00 93.00 323 GLN A CA 1
ATOM 2611 C C . GLN A 1 323 ? 22.046 -13.938 -21.448 1.00 93.00 323 GLN A C 1
ATOM 2613 O O . GLN A 1 323 ? 22.804 -14.404 -20.605 1.00 93.00 323 GLN A O 1
ATOM 2618 N N . MET A 1 324 ? 21.811 -12.628 -21.512 1.00 91.69 324 MET A N 1
ATOM 2619 C CA . MET A 1 324 ? 22.632 -11.700 -20.741 1.00 91.69 324 MET A CA 1
ATOM 2620 C C . MET A 1 324 ? 22.182 -11.567 -19.280 1.00 91.69 324 MET A C 1
ATOM 2622 O O . MET A 1 324 ? 23.001 -11.551 -18.360 1.00 91.69 324 MET A O 1
ATOM 2626 N N . ALA A 1 325 ? 20.872 -11.463 -19.049 1.00 90.88 325 ALA A N 1
ATOM 2627 C CA . ALA A 1 325 ? 20.325 -11.217 -17.723 1.00 90.88 325 ALA A CA 1
ATOM 2628 C C . ALA A 1 325 ? 20.272 -12.477 -16.864 1.00 90.88 325 ALA A C 1
ATOM 2630 O O . ALA A 1 325 ? 20.351 -12.346 -15.648 1.00 90.88 325 ALA A O 1
ATOM 2631 N N . VAL A 1 326 ? 20.134 -13.667 -17.460 1.00 89.94 326 VAL A N 1
ATOM 2632 C CA . VAL A 1 326 ? 19.986 -14.940 -16.740 1.00 89.94 326 VAL A CA 1
ATOM 2633 C C . VAL A 1 326 ? 21.243 -15.790 -16.884 1.00 89.94 326 VAL A C 1
ATOM 2635 O O . VAL A 1 326 ? 21.905 -16.028 -15.872 1.00 89.94 326 VAL A O 1
ATOM 2638 N N . ASP A 1 327 ? 21.607 -16.193 -18.103 1.00 89.94 327 ASP A N 1
ATOM 2639 C CA . ASP A 1 327 ? 22.693 -17.160 -18.320 1.00 89.94 327 ASP A CA 1
ATOM 2640 C C . ASP A 1 327 ? 24.064 -16.567 -17.942 1.00 89.94 327 ASP A C 1
ATOM 2642 O O . ASP A 1 327 ? 24.804 -17.137 -17.143 1.00 89.94 327 ASP A O 1
ATOM 2646 N N . GLU A 1 328 ? 24.382 -15.376 -18.452 1.00 89.31 328 GLU A N 1
ATOM 2647 C CA . GLU A 1 328 ? 25.668 -14.696 -18.235 1.00 89.31 328 GLU A CA 1
ATOM 2648 C C . GLU A 1 328 ? 25.744 -13.925 -16.909 1.00 89.31 328 GLU A C 1
ATOM 2650 O O . GLU A 1 328 ? 26.825 -13.464 -16.523 1.00 89.31 328 GLU A O 1
ATOM 2655 N N . SER A 1 329 ? 24.620 -13.789 -16.200 1.00 85.06 329 SER A N 1
ATOM 2656 C CA . SER A 1 329 ? 24.531 -13.091 -14.915 1.00 85.06 329 SER A CA 1
ATOM 2657 C C . SER A 1 329 ? 24.162 -14.053 -13.790 1.00 85.06 329 SER A C 1
ATOM 2659 O O . SER A 1 329 ? 25.068 -14.527 -13.119 1.00 85.06 329 SER A O 1
ATOM 2661 N N . PHE A 1 330 ? 22.896 -14.413 -13.560 1.00 82.00 330 PHE A N 1
ATOM 2662 C CA . PHE A 1 330 ? 22.529 -15.262 -12.408 1.00 82.00 330 PHE A CA 1
ATOM 2663 C C . PHE A 1 330 ? 23.182 -16.653 -12.407 1.00 82.00 330 PHE A C 1
ATOM 2665 O O . PHE A 1 330 ? 23.434 -17.179 -11.326 1.00 82.00 330 PHE A O 1
ATOM 2672 N N . PHE A 1 331 ? 23.470 -17.229 -13.577 1.00 82.88 331 PHE A N 1
ATOM 2673 C CA . PHE A 1 331 ? 24.069 -18.564 -13.716 1.00 82.88 331 PHE A CA 1
ATOM 2674 C C . PHE A 1 331 ? 25.548 -18.553 -14.127 1.00 82.88 331 PHE A C 1
ATOM 2676 O O . PHE A 1 331 ? 26.115 -19.606 -14.418 1.00 82.88 331 PHE A O 1
ATOM 2683 N N . ASN A 1 332 ? 26.197 -17.388 -14.120 1.00 80.38 332 ASN A N 1
ATOM 2684 C CA . ASN A 1 332 ? 27.630 -17.305 -14.376 1.00 80.38 332 ASN A CA 1
ATOM 2685 C C . ASN A 1 332 ? 28.413 -18.043 -13.279 1.00 80.38 332 ASN A C 1
ATOM 2687 O O . ASN A 1 332 ? 28.101 -17.915 -12.098 1.00 80.38 332 ASN A O 1
ATOM 2691 N N . GLU A 1 333 ? 29.484 -18.749 -13.642 1.00 71.44 333 GLU A N 1
ATOM 2692 C CA . GLU A 1 333 ? 30.368 -19.436 -12.685 1.00 71.44 333 GLU A CA 1
ATOM 2693 C C . GLU A 1 333 ? 30.958 -18.494 -11.620 1.00 71.44 333 GLU A C 1
ATOM 2695 O O . GLU A 1 333 ? 31.357 -18.936 -10.545 1.00 71.44 333 GLU A O 1
ATOM 2700 N N . LYS A 1 334 ? 31.008 -17.185 -11.904 1.00 73.88 334 LYS A N 1
ATOM 2701 C CA . LYS A 1 334 ? 31.470 -16.138 -10.977 1.00 73.88 334 LYS A CA 1
ATOM 2702 C C . LYS A 1 334 ? 30.350 -15.478 -10.166 1.00 73.88 334 LYS A C 1
ATOM 2704 O O . LYS A 1 334 ? 30.613 -14.500 -9.468 1.00 73.88 334 LYS A O 1
ATOM 2709 N N . SER A 1 335 ? 29.120 -15.972 -10.265 1.00 57.16 335 SER A N 1
ATOM 2710 C CA . SER A 1 335 ? 27.964 -15.447 -9.540 1.00 57.16 335 SER A CA 1
ATOM 2711 C C . SER A 1 335 ? 27.826 -16.145 -8.198 1.00 57.16 335 SER A C 1
ATOM 2713 O O . SER A 1 335 ? 27.089 -17.113 -8.033 1.00 57.16 335 SER A O 1
ATOM 2715 N N . SER A 1 336 ? 28.597 -15.674 -7.224 1.00 49.88 336 SER A N 1
ATOM 2716 C CA . SER A 1 336 ? 28.476 -16.035 -5.809 1.00 49.88 336 SER A CA 1
ATOM 2717 C C . SER A 1 336 ? 28.688 -14.809 -4.940 1.00 49.88 336 SER A C 1
ATOM 2719 O O . SER A 1 336 ? 29.634 -14.043 -5.236 1.00 49.88 336 SER A O 1
#

Radius of gyration: 23.54 Å; chains: 1; bounding box: 58×37×76 Å

InterPro domains:
  IPR007015 DNA polymerase V/Myb-binding protein 1A [PF04931] (45-336)
  IPR007015 DNA polymerase V/Myb-binding protein 1A [PTHR13213] (2-335)
  IPR016024 Armadillo-type fold [SSF48371] (11-231)

pLDDT: mean 86.55, std 16.98, range [33.53, 98.56]